Protein AF-A0A7Z0PEG8-F1 (afdb_monomer_lite)

Sequence (332 aa):
MERKFRKIVLFILLLMSVFVFFELKKEKKVEEISYTKPEKFNINKVDLNMSLKVPENEICEDVEKCALLGDLYLDEYYFDFGEEEFEEFETESDKIGDMDARKVLGLVEVKDDKLDKIDFKMKANQEKNFREIFNIFVKMTPKKWREDITLVEAYSNSFSAAYVSTTEDSLEEQMLGINVDDVNDSKDGIISVLIHELGHVFSLNKSQYKILDCEEVEFGNELECFLDDSYLNKFYKTFYLNVSRDWRENSNKSEIDFQKFYEINKDNFVSSYAVNNIYEDFSDSFMFFVLNQFPEEGKAYEEKIKFFYNYPELVLLRAQLLKNIVDNDLHK

pLDDT: mean 82.84, std 18.01, range [34.28, 98.81]

Secondary structure (DSSP, 8-state):
--HHHHHHHHHHHHHHHHHHHHHTT---------PPPP----PPPPPP-TTPBPPS-SS-SBHHHHHHHHHHHHHHHHHTT----------S----TTGGG-EEEEEEEEETTEE----S---HHHHHHHHHHHHHHHHHS-GGGSTTEEEEEEEE-SS-SEEEEE-TTTSS-EEEEEE-S--SSSHHHHHHHHHHHHHHHHHSSGGGB-SS--TT--TTSGGGTB-TTSHHHHHHHHHTTTS-GGGSB-TTS-HHHHHHHHHHHGGGSSSSGGGSBHHHHHHHHHHHHHHSPPP-S--STHHHHHHGGG-HHHHHHHHHHHHHHHHTTTT-

Foldseek 3Di:
DDPVVVVVVVVVVVVVVVVVVVVVPPPPPPPPPDDDAFDADFFFFDDFDQAAAFPDDDQDGTLVSLQVLLVVLLCLVCVVPDDDQPPFPDDDDLFPPPPVQKAWFDKFFADPLDTDDDPGDDDPQLVVQQRLLSVLLSLLFDCVLCVLAGMEIEIADQRDAWAKDQDPPDLSHIYIYGYSDPNDPFLVSSLLNSQLRSLCSQLSHPVQFDPDPPPDDPAQRCLVGGDCPGPLVVLCVRGPPRPDSSQQACNPPDPVRLVSNCVSYVLQAPYSNLSRHSSSRRSNLSSSLLNDRQDPDDGRNSSSSVSQSNRSHSSNRSSSSSVSCSVVVSRD

Structure (mmCIF, N/CA/C/O backbone):
data_AF-A0A7Z0PEG8-F1
#
_entry.id   AF-A0A7Z0PEG8-F1
#
loop_
_atom_site.group_PDB
_atom_site.id
_atom_site.type_symbol
_atom_site.label_atom_id
_atom_site.label_alt_id
_atom_site.label_comp_id
_atom_site.label_asym_id
_atom_site.label_entity_id
_atom_site.label_seq_id
_atom_site.pdbx_PDB_ins_code
_atom_site.Cartn_x
_atom_site.Cartn_y
_atom_site.Cartn_z
_atom_site.occupancy
_atom_site.B_iso_or_equiv
_atom_site.auth_seq_id
_atom_site.auth_comp_id
_atom_site.auth_asym_id
_atom_site.auth_atom_id
_atom_site.pdbx_PDB_model_num
ATOM 1 N N . MET A 1 1 ? 21.094 59.262 -28.947 1.00 51.16 1 MET A N 1
ATOM 2 C CA . MET A 1 1 ? 19.823 59.333 -28.192 1.00 51.16 1 MET A CA 1
ATOM 3 C C . MET A 1 1 ? 19.811 60.640 -27.404 1.00 51.16 1 MET A C 1
ATOM 5 O O . MET A 1 1 ? 20.708 60.845 -26.591 1.00 51.16 1 MET A O 1
ATOM 9 N N . GLU A 1 2 ? 18.900 61.567 -27.718 1.00 56.47 2 GLU A N 1
ATOM 10 C CA . GLU A 1 2 ? 18.879 62.918 -27.134 1.00 56.47 2 GLU A CA 1
ATOM 11 C C . GLU A 1 2 ? 18.741 62.901 -25.603 1.00 56.47 2 GLU A C 1
ATOM 13 O O . GLU A 1 2 ? 18.068 62.051 -25.018 1.00 56.47 2 GLU A O 1
ATOM 18 N N . ARG A 1 3 ? 19.354 63.885 -24.935 1.00 51.72 3 ARG A N 1
ATOM 19 C CA . ARG A 1 3 ? 19.409 64.007 -23.464 1.00 51.72 3 ARG A CA 1
ATOM 20 C C . ARG A 1 3 ? 18.016 64.054 -22.806 1.00 51.72 3 ARG A C 1
ATOM 22 O O . ARG A 1 3 ? 17.884 63.652 -21.653 1.00 51.72 3 ARG A O 1
ATOM 29 N N . LYS A 1 4 ? 16.985 64.502 -23.539 1.00 54.16 4 LYS A N 1
ATOM 30 C CA . LYS A 1 4 ? 15.566 64.448 -23.130 1.00 54.16 4 LYS A CA 1
ATOM 31 C C . LYS A 1 4 ? 15.009 63.020 -23.139 1.00 54.16 4 LYS A C 1
ATOM 33 O O . LYS A 1 4 ? 14.360 62.626 -22.177 1.00 54.16 4 LYS A O 1
ATOM 38 N N . PHE A 1 5 ? 15.337 62.228 -24.156 1.00 48.41 5 PHE A N 1
ATOM 39 C CA . PHE A 1 5 ? 14.893 60.839 -24.290 1.00 48.41 5 PHE A CA 1
ATOM 40 C C . PHE A 1 5 ? 15.463 59.947 -23.175 1.00 48.41 5 PHE A C 1
ATOM 42 O O . PHE A 1 5 ? 14.745 59.144 -22.590 1.00 48.41 5 PHE A O 1
ATOM 49 N N . ARG A 1 6 ? 16.728 60.167 -22.783 1.00 53.09 6 ARG A N 1
ATOM 50 C CA . ARG A 1 6 ? 17.358 59.455 -21.652 1.00 53.09 6 ARG A CA 1
ATOM 51 C C . ARG A 1 6 ? 16.662 59.709 -20.311 1.00 53.09 6 ARG A C 1
ATOM 53 O O . ARG A 1 6 ? 16.558 58.791 -19.508 1.00 53.09 6 ARG A O 1
ATOM 60 N N . LYS A 1 7 ? 16.178 60.934 -20.068 1.00 54.91 7 LYS A N 1
ATOM 61 C CA . LYS A 1 7 ? 15.456 61.279 -18.830 1.00 54.91 7 LYS A CA 1
ATOM 62 C C . LYS A 1 7 ? 14.064 60.648 -18.777 1.00 54.91 7 LYS A C 1
ATOM 64 O O . LYS A 1 7 ? 13.658 60.211 -17.711 1.00 54.91 7 LYS A O 1
ATOM 69 N N . ILE A 1 8 ? 13.375 60.562 -19.915 1.00 61.28 8 ILE A N 1
ATOM 70 C CA . ILE A 1 8 ? 12.052 59.927 -20.010 1.00 61.28 8 ILE A CA 1
ATOM 71 C C . ILE A 1 8 ? 12.168 58.413 -19.794 1.00 61.28 8 ILE A C 1
ATOM 73 O O . ILE A 1 8 ? 11.426 57.858 -18.993 1.00 61.28 8 ILE A O 1
ATOM 77 N N . VAL A 1 9 ? 13.153 57.760 -20.421 1.00 57.38 9 VAL A N 1
ATOM 78 C CA . VAL A 1 9 ? 13.390 56.316 -20.241 1.00 57.38 9 VAL A CA 1
ATOM 79 C C . VAL A 1 9 ? 13.776 55.985 -18.794 1.00 57.38 9 VAL A C 1
ATOM 81 O O . VAL A 1 9 ? 13.242 55.038 -18.228 1.00 57.38 9 VAL A O 1
ATOM 84 N N . LEU A 1 10 ? 14.634 56.792 -18.157 1.00 57.75 10 LEU A N 1
ATOM 85 C CA . LEU A 1 10 ? 14.978 56.614 -16.740 1.00 57.75 10 LEU A CA 1
ATOM 86 C C . LEU A 1 10 ? 13.775 56.821 -15.809 1.00 57.75 10 LEU A C 1
ATOM 88 O O . LEU A 1 10 ? 13.650 56.102 -14.826 1.00 57.75 10 LEU A O 1
ATOM 92 N N . PHE A 1 11 ? 12.877 57.759 -16.119 1.00 63.16 11 PHE A N 1
ATOM 93 C CA . PHE A 1 11 ? 11.675 58.004 -15.318 1.00 63.16 11 PHE A CA 1
ATOM 94 C C . PHE A 1 11 ? 10.641 56.875 -15.456 1.00 63.16 11 PHE A C 1
ATOM 96 O O . PHE A 1 11 ? 10.041 56.474 -14.464 1.00 63.16 11 PHE A O 1
ATOM 103 N N . ILE A 1 12 ? 10.486 56.306 -16.658 1.00 59.59 12 ILE A N 1
ATOM 104 C CA . ILE A 1 12 ? 9.622 55.139 -16.903 1.00 59.59 12 ILE A CA 1
ATOM 105 C C . ILE A 1 12 ? 10.175 53.893 -16.199 1.00 59.59 12 ILE A C 1
ATOM 107 O O . ILE A 1 12 ? 9.413 53.170 -15.565 1.00 59.59 12 ILE A O 1
ATOM 111 N N . LEU A 1 13 ? 11.493 53.667 -16.242 1.00 50.94 13 LEU A N 1
ATOM 112 C CA . LEU A 1 13 ? 12.129 52.555 -15.526 1.00 50.94 13 LEU A CA 1
ATOM 113 C C . LEU A 1 13 ? 11.999 52.694 -14.003 1.00 50.94 13 LEU A C 1
ATOM 115 O O . LEU A 1 13 ? 11.800 51.692 -13.325 1.00 50.94 13 LEU A O 1
ATOM 119 N N . LEU A 1 14 ? 12.056 53.921 -13.473 1.00 58.91 14 LEU A N 1
ATOM 120 C CA . LEU A 1 14 ? 11.861 54.188 -12.045 1.00 58.91 14 LEU A CA 1
ATOM 121 C C . LEU A 1 14 ? 10.394 54.011 -11.615 1.00 58.91 14 LEU A C 1
ATOM 123 O O . LEU A 1 14 ? 10.122 53.515 -10.530 1.00 58.91 14 LEU A O 1
ATOM 127 N N . LEU A 1 15 ? 9.436 54.390 -12.466 1.00 52.00 15 LEU A N 1
ATOM 128 C CA . LEU A 1 15 ? 8.013 54.143 -12.214 1.00 52.00 15 LEU A CA 1
ATOM 129 C C . LEU A 1 15 ? 7.685 52.650 -12.265 1.00 52.00 15 LEU A C 1
ATOM 131 O O . LEU A 1 15 ? 6.971 52.168 -11.393 1.00 52.00 15 LEU A O 1
ATOM 135 N N . MET A 1 16 ? 8.245 51.913 -13.230 1.00 48.41 16 MET A N 1
ATOM 136 C CA . MET A 1 16 ? 8.100 50.457 -13.322 1.00 48.41 16 MET A CA 1
ATOM 137 C C . MET A 1 16 ? 8.735 49.752 -12.122 1.00 48.41 16 MET A C 1
ATOM 139 O O . MET A 1 16 ? 8.124 48.843 -11.571 1.00 48.41 16 MET A O 1
ATOM 143 N N . SER A 1 17 ? 9.913 50.190 -11.662 1.00 49.94 17 SER A N 1
ATOM 144 C CA . SER A 1 17 ? 10.543 49.594 -10.481 1.00 49.94 17 SER A CA 1
ATOM 145 C C . SER A 1 17 ? 9.755 49.871 -9.203 1.00 49.94 17 SER A C 1
ATOM 147 O O . SER A 1 17 ? 9.634 48.968 -8.386 1.00 49.94 17 SER A O 1
ATOM 149 N N . VAL A 1 18 ? 9.158 51.059 -9.050 1.00 53.62 18 VAL A N 1
ATOM 150 C CA . VAL A 1 18 ? 8.276 51.389 -7.915 1.00 53.62 18 VAL A CA 1
ATOM 151 C C . VAL A 1 18 ? 6.960 50.608 -7.980 1.00 53.62 18 VAL A C 1
ATOM 153 O O . VAL A 1 18 ? 6.495 50.146 -6.943 1.00 53.62 18 VAL A O 1
ATOM 156 N N . PHE A 1 19 ? 6.382 50.402 -9.168 1.00 48.94 19 PHE A N 1
ATOM 157 C CA . PHE A 1 19 ? 5.163 49.600 -9.341 1.00 48.94 19 PHE A CA 1
ATOM 158 C C . PHE A 1 19 ? 5.409 48.115 -9.045 1.00 48.94 19 PHE A C 1
ATOM 160 O O . PHE A 1 19 ? 4.621 47.500 -8.334 1.00 48.94 19 PHE A O 1
ATOM 167 N N . VAL A 1 20 ? 6.540 47.565 -9.504 1.00 50.84 20 VAL A N 1
ATOM 168 C CA . VAL A 1 20 ? 6.993 46.207 -9.158 1.00 50.84 20 VAL A CA 1
ATOM 169 C C . VAL A 1 20 ? 7.275 46.102 -7.659 1.00 50.84 20 VAL A C 1
ATOM 171 O O . VAL A 1 20 ? 6.872 45.127 -7.038 1.00 50.84 20 VAL A O 1
ATOM 174 N N . PHE A 1 21 ? 7.878 47.123 -7.041 1.00 46.28 21 PHE A N 1
ATOM 175 C CA . PHE A 1 21 ? 8.077 47.153 -5.589 1.00 46.28 21 PHE A CA 1
ATOM 176 C C . PHE A 1 21 ? 6.753 47.197 -4.814 1.00 46.28 21 PHE A C 1
ATOM 178 O O . PHE A 1 21 ? 6.680 46.619 -3.739 1.00 46.28 21 PHE A O 1
ATOM 185 N N . PHE A 1 22 ? 5.718 47.868 -5.333 1.00 47.12 22 PHE A N 1
ATOM 186 C CA . PHE A 1 22 ? 4.393 47.941 -4.705 1.00 47.12 22 PHE A CA 1
ATOM 187 C C . PHE A 1 22 ? 3.560 46.665 -4.903 1.00 47.12 22 PHE A C 1
ATOM 189 O O . PHE A 1 22 ? 2.869 46.265 -3.970 1.00 47.12 22 PHE A O 1
ATOM 196 N N . GLU A 1 23 ? 3.652 45.999 -6.058 1.00 49.56 23 GLU A N 1
ATOM 197 C CA . GLU A 1 23 ? 3.053 44.670 -6.278 1.00 49.56 23 GLU A CA 1
ATOM 198 C C . GLU A 1 23 ? 3.752 43.596 -5.428 1.00 49.56 23 GLU A C 1
ATOM 200 O O . GLU A 1 23 ? 3.075 42.818 -4.765 1.00 49.56 23 GLU A O 1
ATOM 205 N N . LEU A 1 24 ? 5.087 43.629 -5.311 1.00 48.09 24 LEU A N 1
ATOM 206 C CA . LEU A 1 24 ? 5.844 42.729 -4.425 1.00 48.09 24 LEU A CA 1
ATOM 207 C C . LEU A 1 24 ? 5.597 42.985 -2.927 1.00 48.09 24 LEU A C 1
ATOM 209 O O . LEU A 1 24 ? 5.890 42.119 -2.108 1.00 48.09 24 LEU A O 1
ATOM 213 N N . LYS A 1 25 ? 5.070 44.163 -2.557 1.00 40.91 25 LYS A N 1
ATOM 214 C CA . LYS A 1 25 ? 4.696 44.510 -1.174 1.00 40.91 25 LYS A CA 1
ATOM 215 C C . LYS A 1 25 ? 3.221 44.308 -0.852 1.00 40.91 25 LYS A C 1
ATOM 217 O O . LYS A 1 25 ? 2.823 44.592 0.280 1.00 40.91 25 LYS A O 1
ATOM 222 N N . LYS A 1 26 ? 2.409 43.795 -1.785 1.00 42.44 26 LYS A N 1
ATOM 223 C CA . LYS A 1 26 ? 1.225 43.040 -1.370 1.00 42.44 26 LYS A CA 1
ATOM 224 C C . LYS A 1 26 ? 1.755 41.771 -0.718 1.00 42.44 26 LYS A C 1
ATOM 226 O O . LYS A 1 26 ? 1.875 40.733 -1.358 1.00 42.44 26 LYS A O 1
ATOM 231 N N . GLU A 1 27 ? 2.096 41.878 0.562 1.00 42.75 27 GLU A N 1
ATOM 232 C CA . GLU A 1 27 ? 2.055 40.735 1.456 1.00 42.75 27 GLU A CA 1
ATOM 233 C C . GLU A 1 27 ? 0.709 40.067 1.175 1.00 42.75 27 GLU A C 1
ATOM 235 O O . GLU A 1 27 ? -0.350 40.633 1.472 1.00 42.75 27 GLU A O 1
ATOM 240 N N . LYS A 1 28 ? 0.730 38.902 0.510 1.00 40.09 28 LYS A N 1
ATOM 241 C CA . LYS A 1 28 ? -0.366 37.951 0.648 1.00 40.09 28 LYS A CA 1
ATOM 242 C C . LYS A 1 28 ? -0.533 37.856 2.156 1.00 40.09 28 LYS A C 1
ATOM 244 O O . LYS A 1 28 ? 0.383 37.388 2.828 1.00 40.09 28 LYS A O 1
ATOM 249 N N . LYS A 1 29 ? -1.631 38.394 2.694 1.00 37.25 29 LYS A N 1
ATOM 250 C CA . LYS A 1 29 ? -2.038 38.063 4.053 1.00 37.25 29 LYS A CA 1
ATOM 251 C C . LYS A 1 29 ? -2.093 36.546 4.053 1.00 37.25 29 LYS A C 1
ATOM 253 O O . LYS A 1 29 ? -2.967 35.979 3.406 1.00 37.25 29 LYS A O 1
ATOM 258 N N . VAL A 1 30 ? -1.096 35.918 4.662 1.00 44.97 30 VAL A N 1
ATOM 259 C CA . VAL A 1 30 ? -1.178 34.517 5.029 1.00 44.97 30 VAL A CA 1
ATOM 260 C C . VAL A 1 30 ? -2.302 34.526 6.048 1.00 44.97 30 VAL A C 1
ATOM 262 O O . VAL A 1 30 ? -2.124 35.028 7.157 1.00 44.97 30 VAL A O 1
ATOM 265 N N . GLU A 1 31 ? -3.510 34.174 5.611 1.00 47.47 31 GLU A N 1
ATOM 266 C CA . GLU A 1 31 ? -4.577 33.882 6.552 1.00 47.47 31 GLU A CA 1
ATOM 267 C C . GLU A 1 31 ? -4.016 32.801 7.464 1.00 47.47 31 GLU A C 1
ATOM 269 O O . GLU A 1 31 ? -3.560 31.757 7.001 1.00 47.47 31 GLU A O 1
ATOM 274 N N . GLU A 1 32 ? -3.916 33.121 8.749 1.00 51.59 32 GLU A N 1
ATOM 275 C CA . GLU A 1 32 ? -3.486 32.175 9.762 1.00 51.59 32 GLU A CA 1
ATOM 276 C C . GLU A 1 32 ? -4.530 31.057 9.741 1.00 51.59 32 GLU A C 1
ATOM 278 O O . GLU A 1 32 ? -5.669 31.261 10.165 1.00 51.59 32 GLU A O 1
ATOM 283 N N . ILE A 1 33 ? -4.189 29.923 9.120 1.00 59.25 33 ILE A N 1
ATOM 284 C CA . ILE A 1 33 ? -5.100 28.788 8.993 1.00 59.25 33 ILE A CA 1
ATOM 285 C C . ILE A 1 33 ? -5.384 28.323 10.419 1.00 59.25 33 ILE A C 1
ATOM 287 O O . ILE A 1 33 ? -4.527 27.745 11.084 1.00 59.25 33 ILE A O 1
ATOM 291 N N . SER A 1 34 ? -6.572 28.652 10.917 1.00 70.50 34 SER A N 1
ATOM 292 C CA . SER A 1 34 ? -6.993 28.311 12.267 1.00 70.50 34 SER A CA 1
ATOM 293 C C . SER A 1 34 ? -7.685 26.956 12.223 1.00 70.50 34 SER A C 1
ATOM 295 O O . SER A 1 34 ? -8.819 26.850 11.767 1.00 70.50 34 SER A O 1
ATOM 297 N N . TYR A 1 35 ? -6.986 25.922 12.683 1.00 80.38 35 TYR A N 1
ATOM 298 C CA . TYR A 1 35 ? -7.554 24.603 12.951 1.00 80.38 35 TYR A CA 1
ATOM 299 C C . TYR A 1 35 ? -7.818 24.422 14.449 1.00 80.38 35 TYR A C 1
ATOM 301 O O . TYR A 1 35 ? -7.215 25.076 15.308 1.00 80.38 35 TYR A O 1
ATOM 309 N N . THR A 1 36 ? -8.741 23.517 14.763 1.00 87.06 36 THR A N 1
ATOM 310 C CA . THR A 1 36 ? -9.021 23.054 16.124 1.00 87.06 36 THR A CA 1
ATOM 311 C C . THR A 1 36 ? -7.758 22.515 16.790 1.00 87.06 36 THR A C 1
ATOM 313 O O . THR A 1 36 ? -6.864 21.992 16.134 1.00 87.06 36 THR A O 1
ATOM 316 N N . LYS A 1 37 ? -7.664 22.632 18.118 1.00 89.94 37 LYS A N 1
ATOM 317 C CA . LYS A 1 37 ? -6.558 22.045 18.890 1.00 89.94 37 LYS A CA 1
ATOM 318 C C . LYS A 1 37 ? -6.557 20.514 18.705 1.00 89.94 37 LYS A C 1
ATOM 320 O O . LYS A 1 37 ? -7.647 19.945 18.688 1.00 89.94 37 LYS A O 1
ATOM 325 N N . PRO A 1 38 ? -5.392 19.841 18.614 1.00 91.19 38 PRO A N 1
ATOM 326 C CA . PRO A 1 38 ? -5.379 18.388 18.516 1.00 91.19 38 PRO A CA 1
ATOM 327 C C . PRO A 1 38 ? -5.904 17.767 19.816 1.00 91.19 38 PRO A C 1
ATOM 329 O O . PRO A 1 38 ? -5.555 18.207 20.918 1.00 91.19 38 PRO A O 1
ATOM 332 N N . GLU A 1 39 ? -6.744 16.746 19.677 1.00 93.69 39 GLU A N 1
ATOM 333 C CA . GLU A 1 39 ? -7.339 15.990 20.780 1.00 93.69 39 GLU A CA 1
ATOM 334 C C . GLU A 1 39 ? -6.993 14.505 20.647 1.00 93.69 39 GLU A C 1
ATOM 336 O O . GLU A 1 39 ? -6.755 14.006 19.543 1.00 93.69 39 GLU A O 1
ATOM 341 N N . LYS A 1 40 ? -6.945 13.802 21.785 1.00 95.06 40 LYS A N 1
ATOM 342 C CA . LYS A 1 40 ? -6.737 12.353 21.795 1.00 95.06 40 LYS A CA 1
ATOM 343 C C . LYS A 1 40 ? -8.002 11.657 21.308 1.00 95.06 40 LYS A C 1
ATOM 345 O O . LYS A 1 40 ? -9.080 11.925 21.840 1.00 95.06 40 LYS A O 1
ATOM 350 N N . PHE A 1 41 ? -7.865 10.730 20.368 1.00 94.12 41 PHE A N 1
ATOM 351 C CA . PHE A 1 41 ? -8.951 9.844 19.952 1.00 94.12 41 PHE A CA 1
ATOM 352 C C . PHE A 1 41 ? -8.629 8.388 20.291 1.00 94.12 41 PHE A C 1
ATOM 354 O O . PHE A 1 41 ? -7.482 8.027 20.547 1.00 94.12 41 PHE A O 1
ATOM 361 N N . ASN A 1 42 ? -9.667 7.556 20.326 1.00 91.88 42 ASN A N 1
ATOM 362 C CA . ASN A 1 42 ? -9.530 6.111 20.455 1.00 91.88 42 ASN A CA 1
ATOM 363 C C . ASN A 1 42 ? -10.012 5.465 19.163 1.00 91.88 42 ASN A C 1
ATOM 365 O O . ASN A 1 42 ? -10.984 5.940 18.561 1.00 91.88 42 ASN A O 1
ATOM 369 N N . ILE A 1 43 ? -9.374 4.364 18.791 1.00 92.44 43 ILE A N 1
ATOM 370 C CA . ILE A 1 43 ? -9.785 3.556 17.650 1.00 92.44 43 ILE A CA 1
ATOM 371 C C . ILE A 1 43 ? -10.629 2.362 18.094 1.00 92.44 43 ILE A C 1
ATOM 373 O O . ILE A 1 43 ? -10.519 1.879 19.223 1.00 92.44 43 ILE A O 1
ATOM 377 N N . ASN A 1 44 ? -11.544 1.945 17.220 1.00 91.88 44 ASN A N 1
ATOM 378 C CA . ASN A 1 44 ? -12.423 0.816 17.493 1.00 91.88 44 ASN A CA 1
ATOM 379 C C . ASN A 1 44 ? -11.650 -0.498 17.373 1.00 91.88 44 ASN A C 1
ATOM 381 O O . ASN A 1 44 ? -10.737 -0.610 16.560 1.00 91.88 44 ASN A O 1
ATOM 385 N N . LYS A 1 45 ? -12.059 -1.498 18.154 1.00 92.81 45 LYS A N 1
ATOM 386 C CA . LYS A 1 45 ? -11.567 -2.864 17.979 1.00 92.81 45 LYS A CA 1
ATOM 387 C C . LYS A 1 45 ? -12.192 -3.508 16.754 1.00 92.81 45 LYS A C 1
ATOM 389 O O . LYS A 1 45 ? -13.345 -3.219 16.421 1.00 92.81 45 LYS A O 1
ATOM 394 N N . VAL A 1 46 ? -11.443 -4.407 16.138 1.00 93.81 46 VAL A N 1
ATOM 395 C CA . VAL A 1 46 ? -11.894 -5.200 15.004 1.00 93.81 46 VAL A CA 1
ATOM 396 C C . VAL A 1 46 ? -12.297 -6.588 15.492 1.00 93.81 46 VAL A C 1
ATOM 398 O O . VAL A 1 46 ? -11.506 -7.313 16.089 1.00 93.81 46 VAL A O 1
ATOM 401 N N . ASP A 1 47 ? -13.537 -6.977 15.204 1.00 92.88 47 ASP A N 1
ATOM 402 C CA . ASP A 1 47 ? -13.979 -8.357 15.388 1.00 92.88 47 ASP A CA 1
ATOM 403 C C . ASP A 1 47 ? -13.507 -9.195 14.195 1.00 92.88 47 ASP A C 1
ATOM 405 O O . ASP A 1 47 ? -13.807 -8.864 13.044 1.00 92.88 47 ASP A O 1
ATOM 409 N N . LEU A 1 48 ? -12.769 -10.271 14.469 1.00 93.56 48 LEU A N 1
ATOM 410 C CA . LEU A 1 48 ? -12.180 -11.133 13.445 1.00 93.56 48 LEU A CA 1
ATOM 411 C C . LEU A 1 48 ? -12.982 -12.413 13.240 1.00 93.56 48 LEU A C 1
ATOM 413 O O . LEU A 1 48 ? -13.427 -13.053 14.195 1.00 93.56 48 LEU A O 1
ATOM 417 N N . ASN A 1 49 ? -13.091 -12.832 11.981 1.00 93.19 49 ASN A N 1
ATOM 418 C CA . ASN A 1 49 ? -13.579 -14.157 11.619 1.00 93.19 49 ASN A CA 1
ATOM 419 C C . ASN A 1 49 ? -12.528 -14.912 10.795 1.00 93.19 49 ASN A C 1
ATOM 421 O O . ASN A 1 49 ? -12.535 -14.882 9.566 1.00 93.19 49 ASN A O 1
ATOM 425 N N . MET A 1 50 ? -11.657 -15.640 11.494 1.00 94.50 50 MET A N 1
ATOM 426 C CA . MET A 1 50 ? -10.550 -16.386 10.882 1.00 94.50 50 MET A CA 1
ATOM 427 C C . MET A 1 50 ? -11.004 -17.617 10.076 1.00 94.50 50 MET A C 1
ATOM 429 O O . MET A 1 50 ? -10.221 -18.194 9.332 1.00 94.50 50 MET A O 1
ATOM 433 N N . SER A 1 51 ? -12.275 -18.020 10.176 1.00 95.94 51 SER A N 1
ATOM 434 C CA . SER A 1 51 ? -12.816 -19.186 9.461 1.00 95.94 51 SER A CA 1
ATOM 435 C C . SER A 1 51 ? -13.415 -18.847 8.089 1.00 95.94 51 SER A C 1
ATOM 437 O O . SER A 1 51 ? -14.042 -19.702 7.456 1.00 95.94 51 SER A O 1
ATOM 439 N N . LEU A 1 52 ? -13.297 -17.597 7.630 1.00 97.50 52 LEU A N 1
ATOM 440 C CA . LEU A 1 52 ? -13.754 -17.205 6.298 1.00 97.50 52 LEU A CA 1
ATOM 441 C C . LEU A 1 52 ? -12.914 -17.893 5.219 1.00 97.50 52 LEU A C 1
ATOM 443 O O . LEU A 1 52 ? -11.690 -17.936 5.300 1.00 97.50 52 LEU A O 1
ATOM 447 N N . LYS A 1 53 ? -13.578 -18.400 4.176 1.00 98.19 53 LYS A N 1
ATOM 448 C CA . LYS A 1 53 ? -12.889 -18.966 3.013 1.00 98.19 53 LYS A CA 1
ATOM 449 C C . LYS A 1 53 ? -12.221 -17.866 2.201 1.00 98.19 53 LYS A C 1
ATOM 451 O O . LYS A 1 53 ? -12.847 -16.837 1.943 1.00 98.19 53 LYS A O 1
ATOM 456 N N . VAL A 1 54 ? -11.004 -18.126 1.740 1.00 98.25 54 VAL A N 1
ATOM 457 C CA . VAL A 1 54 ? -10.322 -17.262 0.769 1.00 98.25 54 VAL A CA 1
ATOM 458 C C . VAL A 1 54 ? -10.770 -17.580 -0.664 1.00 98.25 54 VAL A C 1
ATOM 460 O O . VAL A 1 54 ? -11.365 -18.639 -0.900 1.00 98.25 54 VAL A O 1
ATOM 463 N N . PRO A 1 55 ? -10.518 -16.687 -1.642 1.00 98.12 55 PRO A N 1
ATOM 464 C CA . PRO A 1 55 ? -10.722 -17.001 -3.055 1.00 98.12 55 PRO A CA 1
ATOM 465 C C . PRO A 1 55 ? -9.986 -18.279 -3.476 1.00 98.12 55 PRO A C 1
ATOM 467 O O . PRO A 1 55 ? -8.947 -18.611 -2.914 1.00 98.12 55 PRO A O 1
ATOM 470 N N . GLU A 1 56 ? -10.503 -18.988 -4.481 1.00 97.50 56 GLU A N 1
ATOM 471 C CA . GLU A 1 56 ? -9.894 -20.228 -4.980 1.00 97.50 56 GLU A CA 1
ATOM 472 C C . GLU A 1 56 ? -8.431 -20.010 -5.398 1.00 97.50 56 GLU A C 1
ATOM 474 O O . GLU A 1 56 ? -8.114 -19.094 -6.159 1.00 97.50 56 GLU A O 1
ATOM 479 N N . ASN A 1 57 ? -7.540 -20.841 -4.859 1.00 96.75 57 ASN A N 1
ATOM 480 C CA . ASN A 1 57 ? -6.096 -20.767 -5.050 1.00 96.75 57 ASN A CA 1
ATOM 481 C C . ASN A 1 57 ? -5.444 -22.120 -4.697 1.00 96.75 57 ASN A C 1
ATOM 483 O O . ASN A 1 57 ? -6.123 -23.053 -4.270 1.00 96.75 57 ASN A O 1
ATOM 487 N N . GLU A 1 58 ? -4.126 -22.220 -4.869 1.00 96.62 58 GLU A N 1
ATOM 488 C CA . GLU A 1 58 ? -3.367 -23.463 -4.664 1.00 96.62 58 GLU A CA 1
ATOM 489 C C . GLU A 1 58 ? -2.601 -23.530 -3.329 1.00 96.62 58 GLU A C 1
ATOM 491 O O . GLU A 1 58 ? -1.991 -24.559 -3.042 1.00 96.62 58 GLU A O 1
ATOM 496 N N . ILE A 1 59 ? -2.593 -22.460 -2.524 1.00 96.81 59 ILE A N 1
ATOM 497 C CA . ILE A 1 59 ? -1.690 -22.322 -1.370 1.00 96.81 59 ILE A CA 1
ATOM 498 C C . ILE A 1 59 ? -2.386 -22.419 -0.002 1.00 96.81 59 ILE A C 1
ATOM 500 O O . ILE A 1 59 ? -1.776 -22.914 0.941 1.00 96.81 59 ILE A O 1
ATOM 504 N N . CYS A 1 60 ? -3.651 -22.012 0.137 1.00 97.62 60 CYS A N 1
ATOM 505 C CA . CYS A 1 60 ? -4.389 -22.066 1.408 1.00 97.62 60 CYS A CA 1
ATOM 506 C C . CYS A 1 60 ? -5.917 -21.982 1.197 1.00 97.62 60 CYS A C 1
ATOM 508 O O . CYS A 1 60 ? -6.379 -21.565 0.138 1.00 97.62 60 CYS A O 1
ATOM 510 N N . GLU A 1 61 ? -6.726 -22.403 2.181 1.00 96.88 61 GLU A N 1
ATOM 511 C CA . GLU A 1 61 ? -8.185 -22.587 1.996 1.00 96.88 61 GLU A CA 1
ATOM 512 C C . GLU A 1 61 ? -9.079 -21.577 2.742 1.00 96.88 61 GLU A C 1
ATOM 514 O O . GLU A 1 61 ? -10.214 -21.323 2.327 1.00 96.88 61 GLU A O 1
ATOM 519 N N . ASP A 1 62 ? -8.580 -20.992 3.828 1.00 98.06 62 ASP A N 1
ATOM 520 C CA . ASP A 1 62 ? -9.290 -20.054 4.696 1.00 98.06 62 ASP A CA 1
ATOM 521 C C . ASP A 1 62 ? -8.318 -19.035 5.309 1.00 98.06 62 ASP A C 1
ATOM 523 O O . ASP A 1 62 ? -7.098 -19.152 5.162 1.00 98.06 62 ASP A O 1
ATOM 527 N N . VAL A 1 63 ? -8.874 -18.000 5.942 1.00 98.25 63 VAL A N 1
ATOM 528 C CA . VAL A 1 63 ? -8.109 -16.890 6.524 1.00 98.25 63 VAL A CA 1
ATOM 529 C C . VAL A 1 63 ? -7.075 -17.388 7.535 1.00 98.25 63 VAL A C 1
ATOM 531 O O . VAL A 1 63 ? -5.928 -16.959 7.467 1.00 98.25 63 VAL A O 1
ATOM 534 N N . GLU A 1 64 ? -7.437 -18.310 8.428 1.00 97.75 64 GLU A N 1
ATOM 535 C CA . GLU A 1 64 ? -6.526 -18.880 9.427 1.00 97.75 64 GLU A CA 1
ATOM 536 C C . GLU A 1 64 ? -5.320 -19.566 8.775 1.00 97.75 64 GLU A C 1
ATOM 538 O O . GLU A 1 64 ? -4.173 -19.258 9.102 1.00 97.75 64 GLU A O 1
ATOM 543 N N . LYS A 1 65 ? -5.550 -20.453 7.802 1.00 98.00 65 LYS A N 1
ATOM 544 C CA . LYS A 1 65 ? -4.456 -21.165 7.129 1.00 98.00 65 LYS A CA 1
ATOM 545 C C . LYS A 1 65 ? -3.612 -20.250 6.253 1.00 98.00 65 LYS A C 1
ATOM 547 O O . LYS A 1 65 ? -2.408 -20.472 6.157 1.00 98.00 65 LYS A O 1
ATOM 552 N N . CYS A 1 66 ? -4.208 -19.246 5.612 1.00 98.19 66 CYS A N 1
ATOM 553 C CA . CYS A 1 66 ? -3.451 -18.273 4.827 1.00 98.19 66 CYS A CA 1
ATOM 554 C C . CYS A 1 66 ? -2.606 -17.350 5.714 1.00 98.19 66 CYS A C 1
ATOM 556 O O . CYS A 1 66 ? -1.472 -17.053 5.350 1.00 98.19 66 CYS A O 1
ATOM 558 N N . ALA A 1 67 ? -3.127 -16.938 6.874 1.00 97.56 67 ALA A N 1
ATOM 559 C CA . ALA A 1 67 ? -2.381 -16.165 7.863 1.00 97.56 67 ALA A CA 1
ATOM 560 C C . ALA A 1 67 ? -1.133 -16.932 8.320 1.00 97.56 67 ALA A C 1
ATOM 562 O O . ALA A 1 67 ? -0.023 -16.447 8.122 1.00 97.56 67 ALA A O 1
ATOM 563 N N . LEU A 1 68 ? -1.323 -18.176 8.779 1.00 97.00 68 LEU A N 1
ATOM 564 C CA . LEU A 1 68 ? -0.235 -19.062 9.207 1.00 97.00 68 LEU A CA 1
ATOM 565 C C . LEU A 1 68 ? 0.784 -19.322 8.093 1.00 97.00 68 LEU A C 1
ATOM 567 O O . LEU A 1 68 ? 1.982 -19.364 8.347 1.00 97.00 68 LEU A O 1
ATOM 571 N N . LEU A 1 69 ? 0.330 -19.513 6.851 1.00 97.69 69 LEU A N 1
ATOM 572 C CA . LEU A 1 69 ? 1.242 -19.701 5.726 1.00 97.69 69 LEU A CA 1
ATOM 573 C C . LEU A 1 69 ? 2.065 -18.440 5.441 1.00 97.69 69 LEU A C 1
ATOM 575 O O . LEU A 1 69 ? 3.252 -18.547 5.149 1.00 97.69 69 LEU A O 1
ATOM 579 N N . GLY A 1 70 ? 1.445 -17.261 5.520 1.00 96.81 70 GLY A N 1
ATOM 580 C CA . GLY A 1 70 ? 2.161 -15.994 5.418 1.00 96.81 70 GLY A CA 1
ATOM 581 C C . GLY A 1 70 ? 3.217 -15.861 6.513 1.00 96.81 70 GLY A C 1
ATOM 582 O O . GLY A 1 70 ? 4.361 -15.570 6.195 1.00 96.81 70 GLY A O 1
ATOM 583 N N . ASP A 1 71 ? 2.871 -16.178 7.760 1.00 95.44 71 ASP A N 1
ATOM 584 C CA . ASP A 1 71 ? 3.791 -16.121 8.906 1.00 95.44 71 ASP A CA 1
ATOM 585 C C . ASP A 1 71 ? 4.999 -17.053 8.724 1.00 95.44 71 ASP A C 1
ATOM 587 O O . ASP A 1 71 ? 6.125 -16.662 9.009 1.00 95.44 71 ASP A O 1
ATOM 591 N N . LEU A 1 72 ? 4.797 -18.246 8.151 1.00 95.31 72 LEU A N 1
ATOM 592 C CA . LEU A 1 72 ? 5.891 -19.166 7.816 1.00 95.31 72 LEU A CA 1
ATOM 593 C C . LEU A 1 72 ? 6.838 -18.606 6.743 1.00 95.31 72 LEU A C 1
ATOM 595 O O . LEU A 1 72 ? 8.050 -18.779 6.849 1.00 95.31 72 LEU A O 1
ATOM 599 N N . TYR A 1 73 ? 6.305 -17.953 5.705 1.00 95.69 73 TYR A N 1
ATOM 600 C CA . TYR A 1 73 ? 7.146 -17.296 4.699 1.00 95.69 73 TYR A CA 1
ATOM 601 C C . TYR A 1 73 ? 7.835 -16.048 5.251 1.00 95.69 73 TYR A C 1
ATOM 603 O O . TYR A 1 73 ? 8.952 -15.744 4.843 1.00 95.69 73 TYR A O 1
ATOM 611 N N . LEU A 1 74 ? 7.189 -15.340 6.177 1.00 93.00 74 LEU A N 1
ATOM 612 C CA . LEU A 1 74 ? 7.778 -14.203 6.870 1.00 93.00 74 LEU A CA 1
ATOM 613 C C . LEU A 1 74 ? 8.956 -14.646 7.749 1.00 93.00 74 LEU A C 1
ATOM 615 O O . LEU A 1 74 ? 10.011 -14.021 7.712 1.00 93.00 74 LEU A O 1
ATOM 619 N N . ASP A 1 75 ? 8.814 -15.762 8.466 1.00 91.25 75 ASP A N 1
ATOM 620 C CA . ASP A 1 75 ? 9.911 -16.362 9.228 1.00 91.25 75 ASP A CA 1
ATOM 621 C C . ASP A 1 75 ? 11.077 -16.762 8.315 1.00 91.25 75 ASP A C 1
ATOM 623 O O . ASP A 1 75 ? 12.230 -16.545 8.670 1.00 91.25 75 ASP A O 1
ATOM 627 N N . GLU A 1 76 ? 10.811 -17.314 7.126 1.00 90.94 76 GLU A N 1
ATOM 628 C CA . GLU A 1 76 ? 11.860 -17.631 6.145 1.00 90.94 76 GLU A CA 1
ATOM 629 C C . GLU A 1 76 ? 12.544 -16.366 5.603 1.00 90.94 76 GLU A C 1
ATOM 631 O O . GLU A 1 76 ? 13.771 -16.327 5.493 1.00 90.94 76 GLU A O 1
ATOM 636 N N . TYR A 1 77 ? 11.765 -15.318 5.332 1.00 87.62 77 TYR A N 1
ATOM 637 C CA . TYR A 1 77 ? 12.264 -14.005 4.927 1.00 87.62 77 TYR A CA 1
ATOM 638 C C . TYR A 1 77 ? 13.191 -13.389 5.991 1.00 87.62 77 TYR A C 1
ATOM 640 O O . TYR A 1 77 ? 14.293 -12.953 5.658 1.00 87.62 77 TYR A O 1
ATOM 648 N N . TYR A 1 78 ? 12.810 -13.428 7.273 1.00 80.81 78 TYR A N 1
ATOM 649 C CA . TYR A 1 78 ? 13.615 -12.882 8.374 1.00 80.81 78 TYR A CA 1
ATOM 650 C C . TYR A 1 78 ? 14.756 -13.792 8.844 1.00 80.81 78 TYR A C 1
ATOM 652 O O . TYR A 1 78 ? 15.790 -13.297 9.303 1.00 80.81 78 TYR A O 1
ATOM 660 N N . PHE A 1 79 ? 14.628 -15.117 8.718 1.00 64.62 79 PHE A N 1
ATOM 661 C CA . PHE A 1 79 ? 15.681 -16.068 9.095 1.00 64.62 79 PHE A CA 1
ATOM 662 C C . PHE A 1 79 ? 16.976 -15.840 8.303 1.00 64.62 79 PHE A C 1
ATOM 664 O O . PHE A 1 79 ? 18.070 -16.041 8.836 1.00 64.62 79 PHE A O 1
ATOM 671 N N . ASP A 1 80 ? 16.866 -15.366 7.061 1.00 59.16 80 ASP A N 1
ATOM 672 C CA . ASP A 1 80 ? 18.014 -14.988 6.236 1.00 59.16 80 ASP A CA 1
ATOM 673 C C . ASP A 1 80 ? 18.737 -13.709 6.739 1.00 59.16 80 ASP A C 1
ATOM 675 O O . ASP A 1 80 ? 19.877 -13.472 6.326 1.00 59.16 80 ASP A O 1
ATOM 679 N N . PHE A 1 81 ? 18.143 -12.910 7.645 1.00 55.28 81 PHE A N 1
ATOM 680 C CA . PHE A 1 81 ? 18.614 -11.551 7.977 1.00 55.28 81 PHE A CA 1
ATOM 681 C C . PHE A 1 81 ? 18.759 -11.216 9.479 1.00 55.28 81 PHE A C 1
ATOM 683 O O . PHE A 1 81 ? 19.456 -10.263 9.824 1.00 55.28 81 PHE A O 1
ATOM 690 N N . GLY A 1 82 ? 18.231 -12.041 10.386 1.00 47.94 82 GLY A N 1
ATOM 691 C CA . GLY A 1 82 ? 18.280 -11.778 11.829 1.00 47.94 82 GLY A CA 1
ATOM 692 C C . GLY A 1 82 ? 17.065 -10.976 12.298 1.00 47.94 82 GLY A C 1
ATOM 693 O O . GLY A 1 82 ? 16.563 -10.121 11.583 1.00 47.94 82 GLY A O 1
ATOM 694 N N . GLU A 1 83 ? 16.564 -11.328 13.483 1.00 45.91 83 GLU A N 1
ATOM 695 C CA . GLU A 1 83 ? 15.337 -10.796 14.085 1.00 45.91 83 GLU A CA 1
ATOM 696 C C . GLU A 1 83 ? 15.416 -9.277 14.295 1.00 45.91 83 GLU A C 1
ATOM 698 O O . GLU A 1 83 ? 15.876 -8.808 15.334 1.00 45.91 83 GLU A O 1
ATOM 703 N N . GLU A 1 84 ? 14.930 -8.506 13.333 1.00 50.59 84 GLU A N 1
ATOM 704 C CA . GLU A 1 84 ? 14.383 -7.183 13.599 1.00 50.59 84 GLU A CA 1
ATOM 705 C C . GLU A 1 84 ? 12.922 -7.249 13.148 1.00 50.59 84 GLU A C 1
ATOM 707 O O . GLU A 1 84 ? 12.621 -7.293 11.953 1.00 50.59 84 GLU A O 1
ATOM 712 N N . GLU A 1 85 ? 11.999 -7.312 14.122 1.00 50.88 85 GLU A N 1
ATOM 713 C CA . GLU A 1 85 ? 10.642 -6.805 13.886 1.00 50.88 85 GLU A CA 1
ATOM 714 C C . GLU A 1 85 ? 10.792 -5.438 13.219 1.00 50.88 85 GLU A C 1
ATOM 716 O O . GLU A 1 85 ? 11.756 -4.726 13.509 1.00 50.88 85 GLU A O 1
ATOM 721 N N . PHE A 1 86 ? 9.884 -5.081 12.310 1.00 53.88 86 PHE A N 1
ATOM 722 C CA . PHE A 1 86 ? 9.925 -3.769 11.675 1.00 53.88 86 PHE A CA 1
ATOM 723 C C . PHE A 1 86 ? 9.653 -2.715 12.762 1.00 53.88 86 PHE A C 1
ATOM 725 O O . PHE A 1 86 ? 8.508 -2.338 13.017 1.00 53.88 86 PHE A O 1
ATOM 732 N N . GLU A 1 87 ? 10.706 -2.329 13.487 1.00 46.25 87 GLU A N 1
ATOM 733 C CA . GLU A 1 87 ? 10.660 -1.304 14.510 1.00 46.25 87 GLU A CA 1
ATOM 734 C C . GLU A 1 87 ? 10.294 -0.004 13.804 1.00 46.25 87 GLU A C 1
ATOM 736 O O . GLU A 1 87 ? 10.734 0.275 12.685 1.00 46.25 87 GLU A O 1
ATOM 741 N N . GLU A 1 88 ? 9.413 0.742 14.464 1.00 46.03 88 GLU A N 1
ATOM 742 C CA . GLU A 1 88 ? 9.002 2.097 14.129 1.00 46.03 88 GLU A CA 1
ATOM 743 C C . GLU A 1 88 ? 10.182 2.833 13.474 1.00 46.03 88 GLU A C 1
ATOM 745 O O . GLU A 1 88 ? 11.215 3.037 14.114 1.00 46.03 88 GLU A O 1
ATOM 750 N N . PHE A 1 89 ? 10.070 3.168 12.180 1.00 39.69 89 PHE A N 1
ATOM 751 C CA . PHE A 1 89 ? 11.035 4.035 11.499 1.00 39.69 89 PHE A CA 1
ATOM 752 C C . PHE A 1 89 ? 10.927 5.424 12.158 1.00 39.69 89 PHE A C 1
ATOM 754 O O . PHE A 1 89 ? 10.278 6.332 11.656 1.00 39.69 89 PHE A O 1
ATOM 761 N N . GLU A 1 90 ? 11.488 5.584 13.356 1.00 39.75 90 GLU A N 1
ATOM 762 C CA . GLU A 1 90 ? 11.535 6.851 14.071 1.00 39.75 90 GLU A CA 1
ATOM 763 C C . GLU A 1 90 ? 12.704 7.666 13.510 1.00 39.75 90 GLU A C 1
ATOM 765 O O . GLU A 1 90 ? 13.830 7.471 13.954 1.00 39.75 90 GLU A O 1
ATOM 770 N N . THR A 1 91 ? 12.463 8.625 12.603 1.00 34.28 91 THR A N 1
ATOM 771 C CA . THR A 1 91 ? 13.252 9.879 12.571 1.00 34.28 91 THR A CA 1
ATOM 772 C C . THR A 1 91 ? 12.574 11.036 11.818 1.00 34.28 91 THR A C 1
ATOM 774 O O . THR A 1 91 ? 11.974 10.855 10.774 1.00 34.28 91 THR A O 1
ATOM 777 N N . GLU A 1 92 ? 12.734 12.244 12.382 1.00 37.06 92 GLU A N 1
ATOM 778 C CA . GLU A 1 92 ? 12.598 13.602 11.810 1.00 37.06 92 GLU A CA 1
ATOM 779 C C . GLU A 1 92 ? 11.648 13.825 10.608 1.00 37.06 92 GLU A C 1
ATOM 781 O O . GLU A 1 92 ? 12.049 13.841 9.450 1.00 37.06 92 GLU A O 1
ATOM 786 N N . SER A 1 93 ? 10.401 14.190 10.934 1.00 46.16 93 SER A N 1
ATOM 787 C CA . SER A 1 93 ? 9.412 14.829 10.051 1.00 46.16 93 SER A CA 1
ATOM 788 C C . SER A 1 93 ? 9.181 14.131 8.706 1.00 46.16 93 SER A C 1
ATOM 790 O O . SER A 1 93 ? 9.425 14.703 7.644 1.00 46.16 93 SER A O 1
ATOM 792 N N . ASP A 1 94 ? 8.609 12.932 8.778 1.00 56.88 94 ASP A N 1
ATOM 793 C CA . ASP A 1 94 ? 8.035 12.109 7.700 1.00 56.88 94 ASP A CA 1
ATOM 794 C C . ASP A 1 94 ? 6.852 12.758 6.961 1.00 56.88 94 ASP A C 1
ATOM 796 O O . ASP A 1 94 ? 5.869 12.118 6.594 1.00 56.88 94 ASP A O 1
ATOM 800 N N . LYS A 1 95 ? 6.875 14.070 6.764 1.00 61.66 95 LYS A N 1
ATOM 801 C CA . LYS A 1 95 ? 5.830 14.742 6.006 1.00 61.66 95 LYS A CA 1
ATOM 802 C C . LYS A 1 95 ? 5.989 14.448 4.530 1.00 61.66 95 LYS A C 1
ATOM 804 O O . LYS A 1 95 ? 7.100 14.469 4.009 1.00 61.66 95 LYS A O 1
ATOM 809 N N . ILE A 1 96 ? 4.868 14.404 3.815 1.00 62.81 96 ILE A N 1
ATOM 810 C CA . ILE A 1 96 ? 4.813 14.420 2.335 1.00 62.81 96 ILE A CA 1
ATOM 811 C C . ILE A 1 96 ? 5.316 15.774 1.756 1.00 62.81 96 ILE A C 1
ATOM 813 O O . ILE A 1 96 ? 5.094 16.131 0.599 1.00 62.81 96 ILE A O 1
ATOM 817 N N . GLY A 1 97 ? 6.005 16.586 2.559 1.00 52.75 97 GLY A N 1
ATOM 818 C CA . GLY A 1 97 ? 6.416 17.943 2.251 1.00 52.75 97 GLY A CA 1
ATOM 819 C C . GLY A 1 97 ? 7.627 18.023 1.331 1.00 52.75 97 GLY A C 1
ATOM 820 O O . GLY A 1 97 ? 8.596 18.643 1.740 1.00 52.75 97 GLY A O 1
ATOM 821 N N . ASP A 1 98 ? 7.574 17.434 0.127 1.00 52.09 98 ASP A N 1
ATOM 822 C CA . ASP A 1 98 ? 8.227 18.019 -1.061 1.00 52.09 98 ASP A CA 1
ATOM 823 C C . ASP A 1 98 ? 7.880 17.339 -2.407 1.00 52.09 98 ASP A C 1
ATOM 825 O O . ASP A 1 98 ? 8.742 17.155 -3.268 1.00 52.09 98 ASP A O 1
ATOM 829 N N . MET A 1 99 ? 6.613 16.983 -2.673 1.00 53.06 99 MET A N 1
ATOM 830 C CA . MET A 1 99 ? 6.217 16.455 -4.000 1.00 53.06 99 MET A CA 1
ATOM 831 C C . MET A 1 99 ? 6.677 17.340 -5.187 1.00 53.06 99 MET A C 1
ATOM 833 O O . MET A 1 99 ? 6.900 16.803 -6.279 1.00 53.06 99 MET A O 1
ATOM 837 N N . ASP A 1 100 ? 6.889 18.644 -4.960 1.00 52.34 100 ASP A N 1
ATOM 838 C CA . ASP A 1 100 ? 7.382 19.653 -5.914 1.00 52.34 100 ASP A CA 1
ATOM 839 C C . ASP A 1 100 ? 8.895 19.574 -6.219 1.00 52.34 100 ASP A C 1
ATOM 841 O O . ASP A 1 100 ? 9.361 20.151 -7.206 1.00 52.34 100 ASP A O 1
ATOM 845 N N . ALA A 1 101 ? 9.684 18.837 -5.430 1.00 64.38 101 ALA A N 1
ATOM 846 C CA . ALA A 1 101 ? 11.123 18.660 -5.652 1.00 64.38 101 ALA A CA 1
ATOM 847 C C . ALA A 1 101 ? 11.466 17.479 -6.586 1.00 64.38 101 ALA A C 1
ATOM 849 O O . ALA A 1 101 ? 12.642 17.215 -6.860 1.00 64.38 101 ALA A O 1
ATOM 850 N N . ARG A 1 102 ? 10.459 16.766 -7.113 1.00 79.69 102 ARG A N 1
ATOM 851 C CA . ARG A 1 102 ? 10.653 15.652 -8.054 1.00 79.69 102 ARG A CA 1
ATOM 852 C C . ARG A 1 102 ? 11.037 16.152 -9.440 1.00 79.69 102 ARG A C 1
ATOM 854 O O . ARG A 1 102 ? 10.310 16.898 -10.093 1.00 79.69 102 ARG A O 1
ATOM 861 N N . LYS A 1 103 ? 12.166 15.662 -9.949 1.00 89.31 103 LYS A N 1
ATOM 862 C CA . LYS A 1 103 ? 12.542 15.832 -11.350 1.00 89.31 103 LYS A CA 1
ATOM 863 C C . LYS A 1 103 ? 12.097 14.616 -12.156 1.00 89.31 103 LYS A C 1
ATOM 865 O O . LYS A 1 103 ? 12.810 13.613 -12.202 1.00 89.31 103 LYS A O 1
ATOM 870 N N . VAL A 1 104 ? 10.968 14.739 -12.846 1.00 91.44 104 VAL A N 1
ATOM 871 C CA . VAL A 1 104 ? 10.500 13.727 -13.802 1.00 91.44 104 VAL A CA 1
ATOM 872 C C . VAL A 1 104 ? 11.495 13.604 -14.960 1.00 91.44 104 VAL A C 1
ATOM 874 O O . VAL A 1 104 ? 11.892 14.602 -15.573 1.00 91.44 104 VAL A O 1
ATOM 877 N N . LEU A 1 105 ? 11.941 12.380 -15.238 1.00 94.00 105 LEU A N 1
ATOM 878 C CA . LEU A 1 105 ? 12.838 12.056 -16.350 1.00 94.00 105 LEU A CA 1
ATOM 879 C C . LEU A 1 105 ? 12.064 11.553 -17.569 1.00 94.00 105 LEU A C 1
ATOM 881 O O . LEU A 1 105 ? 12.452 11.878 -18.693 1.00 94.00 105 LEU A O 1
ATOM 885 N N . GLY A 1 106 ? 10.984 10.804 -17.344 1.00 93.56 106 GLY A N 1
ATOM 886 C CA . GLY A 1 106 ? 10.068 10.356 -18.385 1.00 93.56 106 GLY A CA 1
ATOM 887 C C . GLY A 1 106 ? 9.102 9.269 -17.916 1.00 93.56 106 GLY A C 1
ATOM 888 O O . GLY A 1 106 ? 9.187 8.789 -16.787 1.00 93.56 106 GLY A O 1
ATOM 889 N N . LEU A 1 107 ? 8.194 8.894 -18.815 1.00 94.12 107 LEU A N 1
ATOM 890 C CA . LEU A 1 107 ? 7.143 7.901 -18.606 1.00 94.12 107 LEU A CA 1
ATOM 891 C C . LEU A 1 107 ? 7.376 6.700 -19.522 1.00 94.12 107 LEU A C 1
ATOM 893 O O . LEU A 1 107 ? 7.828 6.863 -20.656 1.00 94.12 107 LEU A O 1
ATOM 897 N N . VAL A 1 108 ? 7.065 5.500 -19.037 1.00 95.31 108 VAL A N 1
ATOM 898 C CA . VAL A 1 108 ? 7.205 4.249 -19.789 1.00 95.31 108 VAL A CA 1
ATOM 899 C C . VAL A 1 108 ? 5.914 3.448 -19.692 1.00 95.31 108 VAL A C 1
ATOM 901 O O . VAL A 1 108 ? 5.435 3.177 -18.595 1.00 95.31 108 VAL A O 1
ATOM 904 N N . GLU A 1 109 ? 5.370 3.039 -20.836 1.00 95.06 109 GLU A N 1
ATOM 905 C CA . GLU A 1 109 ? 4.224 2.126 -20.887 1.00 95.06 109 GLU A CA 1
ATOM 906 C C . GLU A 1 109 ? 4.605 0.724 -20.395 1.00 95.06 109 GLU A C 1
ATOM 908 O O . GLU A 1 109 ? 5.702 0.222 -20.670 1.00 95.06 109 GLU A O 1
ATOM 913 N N . VAL A 1 110 ? 3.668 0.061 -19.719 1.00 95.00 110 VAL A N 1
ATOM 914 C CA . VAL A 1 110 ? 3.784 -1.338 -19.303 1.00 95.00 110 VAL A CA 1
ATOM 915 C C . VAL A 1 110 ? 2.987 -2.222 -20.256 1.00 95.00 110 VAL A C 1
ATOM 917 O O . VAL A 1 110 ? 1.781 -2.059 -20.426 1.00 95.00 110 VAL A O 1
ATOM 920 N N . LYS A 1 111 ? 3.656 -3.200 -20.872 1.00 91.56 111 LYS A N 1
ATOM 921 C CA . LYS A 1 111 ? 3.035 -4.209 -21.745 1.00 91.56 111 LYS A CA 1
ATOM 922 C C . LYS A 1 111 ? 3.490 -5.597 -21.333 1.00 91.56 111 LYS A C 1
ATOM 924 O O . LYS A 1 111 ? 4.688 -5.872 -21.315 1.00 91.56 111 LYS A O 1
ATOM 929 N N . ASP A 1 112 ? 2.537 -6.473 -21.016 1.00 89.81 112 ASP A N 1
ATOM 930 C CA . ASP A 1 112 ? 2.801 -7.848 -20.569 1.00 89.81 112 ASP A CA 1
ATOM 931 C C . ASP A 1 112 ? 3.853 -7.920 -19.447 1.00 89.81 112 ASP A C 1
ATOM 933 O O . ASP A 1 112 ? 4.809 -8.697 -19.516 1.00 89.81 112 ASP A O 1
ATOM 937 N N . ASP A 1 113 ? 3.679 -7.078 -18.423 1.00 91.12 113 ASP A N 1
ATOM 938 C CA . ASP A 1 113 ? 4.553 -6.980 -17.247 1.00 91.12 113 ASP A CA 1
ATOM 939 C C . ASP A 1 113 ? 5.996 -6.557 -17.574 1.00 91.12 113 ASP A C 1
ATOM 941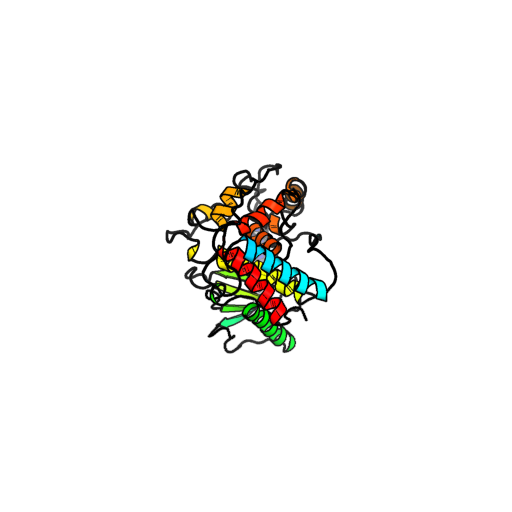 O O . ASP A 1 113 ? 6.943 -6.871 -16.850 1.00 91.12 113 ASP A O 1
ATOM 945 N N . LYS A 1 114 ? 6.183 -5.851 -18.694 1.00 94.44 114 LYS A N 1
ATOM 946 C CA . LYS A 1 114 ? 7.475 -5.326 -19.138 1.00 94.44 114 LYS A CA 1
ATOM 947 C C . LYS A 1 114 ? 7.366 -3.846 -19.452 1.00 94.44 114 LYS A C 1
ATOM 949 O O . LYS A 1 114 ? 6.412 -3.407 -20.086 1.00 94.44 114 LYS A O 1
ATOM 954 N N . LEU A 1 115 ? 8.404 -3.113 -19.068 1.00 95.62 115 LEU A N 1
ATOM 955 C CA . LEU A 1 115 ? 8.631 -1.752 -19.534 1.00 95.62 115 LEU A CA 1
ATOM 956 C C . LEU A 1 115 ? 8.832 -1.764 -21.054 1.00 95.62 115 LEU A C 1
ATOM 958 O O . LEU A 1 115 ? 9.689 -2.504 -21.557 1.00 95.62 115 LEU A O 1
ATOM 962 N N . ASP A 1 116 ? 8.074 -0.937 -21.771 1.00 95.56 116 ASP A N 1
ATOM 963 C CA . ASP A 1 116 ? 8.316 -0.642 -23.182 1.00 95.56 116 ASP A CA 1
ATOM 964 C C . ASP A 1 116 ? 9.638 0.146 -23.348 1.00 95.56 116 ASP A C 1
ATOM 966 O O . ASP A 1 116 ? 10.491 0.248 -22.453 1.00 95.56 116 ASP A O 1
ATOM 970 N N . LYS A 1 117 ? 9.875 0.678 -24.543 1.00 93.19 117 LYS A N 1
ATOM 971 C CA . LYS A 1 117 ? 11.085 1.410 -24.879 1.00 93.19 117 LYS A CA 1
ATOM 972 C C . LYS A 1 117 ? 11.216 2.685 -24.038 1.00 93.19 117 LYS A C 1
ATOM 974 O O . LYS A 1 117 ? 10.476 3.640 -24.226 1.00 93.19 117 LYS A O 1
ATOM 979 N N . ILE A 1 118 ? 12.271 2.733 -23.227 1.00 93.75 118 ILE A N 1
ATOM 980 C CA . ILE A 1 118 ? 12.749 3.958 -22.577 1.00 93.75 118 ILE A CA 1
ATOM 981 C C . ILE A 1 118 ? 13.366 4.867 -23.650 1.00 93.75 118 ILE A C 1
ATOM 983 O O . ILE A 1 118 ? 14.375 4.511 -24.269 1.00 93.75 118 ILE A O 1
ATOM 987 N N . ASP A 1 119 ? 12.753 6.020 -23.909 1.00 93.25 119 ASP A N 1
ATOM 988 C CA . ASP A 1 119 ? 13.159 6.970 -24.957 1.00 93.25 119 ASP A CA 1
ATOM 989 C C . ASP A 1 119 ? 13.679 8.317 -24.419 1.00 93.25 119 ASP A C 1
ATOM 991 O O . ASP A 1 119 ? 14.034 9.215 -25.189 1.00 93.25 119 ASP A O 1
ATOM 995 N N . PHE A 1 120 ? 13.825 8.423 -23.100 1.00 94.56 120 PHE A N 1
ATOM 996 C CA . PHE A 1 120 ? 14.376 9.574 -22.396 1.00 94.56 120 PHE A CA 1
ATOM 997 C C . PHE A 1 120 ? 15.775 9.300 -21.826 1.00 94.56 120 PHE A C 1
ATOM 999 O O . PHE A 1 120 ? 16.305 8.190 -21.858 1.00 94.56 120 PHE A O 1
ATOM 1006 N N . LYS A 1 121 ? 16.439 10.362 -21.355 1.00 93.38 121 LYS A N 1
ATOM 1007 C CA . LYS A 1 121 ? 17.834 10.295 -20.900 1.00 93.38 121 LYS A CA 1
ATOM 1008 C C . LYS A 1 121 ? 17.920 9.963 -19.414 1.00 93.38 121 LYS A C 1
ATOM 1010 O O . LYS A 1 121 ? 17.483 10.755 -18.586 1.00 93.38 121 LYS A O 1
ATOM 1015 N N . MET A 1 122 ? 18.623 8.880 -19.098 1.00 93.50 122 MET A N 1
ATOM 1016 C CA . MET A 1 122 ? 19.004 8.483 -17.740 1.00 93.50 122 MET A CA 1
ATOM 1017 C C . MET A 1 122 ? 20.487 8.101 -17.699 1.00 93.50 122 MET A C 1
ATOM 1019 O O . MET A 1 122 ? 21.078 7.742 -18.722 1.00 93.50 122 MET A O 1
ATOM 1023 N N . LYS A 1 123 ? 21.121 8.183 -16.525 1.00 93.94 123 LYS A N 1
ATOM 1024 C CA . LYS A 1 123 ? 22.440 7.564 -16.322 1.00 93.94 123 LYS A CA 1
ATOM 1025 C C . LYS A 1 123 ? 22.290 6.036 -16.330 1.00 93.94 123 LYS A C 1
ATOM 1027 O O . LYS A 1 123 ? 21.248 5.512 -15.957 1.00 93.94 123 LYS A O 1
ATOM 1032 N N . ALA A 1 124 ? 23.350 5.309 -16.685 1.00 92.88 124 ALA A N 1
ATOM 1033 C CA . ALA A 1 124 ? 23.299 3.844 -16.760 1.00 92.88 124 ALA A CA 1
ATOM 1034 C C . ALA A 1 124 ? 22.931 3.172 -15.421 1.00 92.88 124 ALA A C 1
ATOM 1036 O O . ALA A 1 124 ? 22.210 2.181 -15.407 1.00 92.88 124 ALA A O 1
ATOM 1037 N N . ASN A 1 125 ? 23.399 3.719 -14.295 1.00 91.56 125 ASN A N 1
ATOM 1038 C CA . ASN A 1 125 ? 23.033 3.231 -12.965 1.00 91.56 125 ASN A CA 1
ATOM 1039 C C . ASN A 1 125 ? 21.565 3.526 -12.621 1.00 91.56 125 ASN A C 1
ATOM 1041 O O . ASN A 1 125 ? 20.906 2.662 -12.062 1.00 91.56 125 ASN A O 1
ATOM 1045 N N . GLN A 1 126 ? 21.050 4.696 -13.012 1.00 93.44 126 GLN A N 1
ATOM 1046 C CA . GLN A 1 126 ? 19.643 5.060 -12.832 1.00 93.44 126 GLN A CA 1
ATOM 1047 C C . GLN A 1 126 ? 18.725 4.125 -13.626 1.00 93.44 126 GLN A C 1
ATOM 1049 O O . GLN A 1 126 ? 17.726 3.653 -13.100 1.00 93.44 126 GLN A O 1
ATOM 1054 N N . GLU A 1 127 ? 19.064 3.823 -14.886 1.00 94.50 127 GLU A N 1
ATOM 1055 C CA . GLU A 1 127 ? 18.261 2.893 -15.694 1.00 94.50 127 GLU A CA 1
ATOM 1056 C C . GLU A 1 127 ? 18.302 1.476 -15.112 1.00 94.50 127 GLU A C 1
ATOM 1058 O O . GLU A 1 127 ? 17.279 0.795 -15.076 1.00 94.50 127 GLU A O 1
ATOM 1063 N N . LYS A 1 128 ? 19.472 1.034 -14.629 1.00 92.94 128 LYS A N 1
ATOM 1064 C CA . LYS A 1 128 ? 19.597 -0.250 -13.935 1.00 92.94 128 LYS A CA 1
ATOM 1065 C C . LYS A 1 128 ? 18.675 -0.298 -12.710 1.00 92.94 128 LYS A C 1
ATOM 1067 O O . LYS A 1 128 ? 17.900 -1.241 -12.613 1.00 92.94 128 LYS A O 1
ATOM 1072 N N . ASN A 1 129 ? 18.741 0.712 -11.840 1.00 92.31 129 ASN A N 1
ATOM 1073 C CA . ASN A 1 129 ? 17.928 0.795 -10.626 1.00 92.31 129 ASN A CA 1
ATOM 1074 C C . ASN A 1 129 ? 16.425 0.798 -10.950 1.00 92.31 129 ASN A C 1
ATOM 1076 O O . ASN A 1 129 ? 15.677 -0.044 -10.469 1.00 92.31 129 ASN A O 1
ATOM 1080 N N . PHE A 1 130 ? 16.005 1.658 -11.879 1.00 94.62 130 PHE A N 1
ATOM 1081 C CA . PHE A 1 130 ? 14.618 1.746 -12.338 1.00 94.62 130 PHE A CA 1
ATOM 1082 C C . PHE A 1 130 ? 14.060 0.396 -12.816 1.00 94.62 130 PHE A C 1
ATOM 1084 O O . PHE A 1 130 ? 12.962 -0.011 -12.437 1.00 94.62 130 PHE A O 1
ATOM 1091 N N . ARG A 1 131 ? 14.839 -0.340 -13.622 1.00 95.12 131 ARG A N 1
ATOM 1092 C CA . ARG A 1 131 ? 14.460 -1.680 -14.099 1.00 95.12 131 ARG A CA 1
ATOM 1093 C C . ARG A 1 131 ? 14.451 -2.723 -12.984 1.00 95.12 131 ARG A C 1
ATOM 1095 O 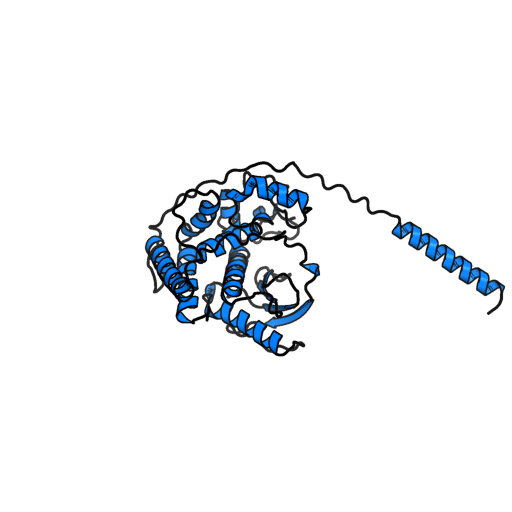O . ARG A 1 131 ? 13.627 -3.631 -13.033 1.00 95.12 131 ARG A O 1
ATOM 1102 N N . GLU A 1 132 ? 15.376 -2.627 -12.035 1.00 93.94 132 GLU A N 1
ATOM 1103 C CA . GLU A 1 132 ? 15.479 -3.540 -10.896 1.00 93.94 132 GLU A CA 1
ATOM 1104 C C . GLU A 1 132 ? 14.267 -3.397 -9.971 1.00 93.94 132 GLU A C 1
ATOM 1106 O O . GLU A 1 132 ? 13.584 -4.394 -9.740 1.00 93.94 132 GLU A O 1
ATOM 1111 N N . ILE A 1 133 ? 13.924 -2.170 -9.569 1.00 95.00 133 ILE A N 1
ATOM 1112 C CA . ILE A 1 133 ? 12.750 -1.872 -8.732 1.00 95.00 133 ILE A CA 1
ATOM 1113 C C . ILE A 1 133 ? 11.460 -2.329 -9.419 1.00 95.00 133 ILE A C 1
ATOM 1115 O O . ILE A 1 133 ? 10.662 -3.053 -8.822 1.00 95.00 133 ILE A O 1
ATOM 1119 N N . PHE A 1 134 ? 11.270 -1.996 -10.701 1.00 96.62 134 PHE A N 1
ATOM 1120 C CA . PHE A 1 134 ? 10.087 -2.452 -11.436 1.00 96.62 134 PHE A CA 1
ATOM 1121 C C . PHE A 1 134 ? 10.010 -3.985 -11.516 1.00 96.62 134 PHE A C 1
ATOM 1123 O O . PHE A 1 134 ? 8.940 -4.574 -11.370 1.00 96.62 134 PHE A O 1
ATOM 1130 N N . ASN A 1 135 ? 11.146 -4.657 -11.717 1.00 96.44 135 ASN A N 1
ATOM 1131 C CA . ASN A 1 135 ? 11.191 -6.114 -11.743 1.00 96.44 135 ASN A CA 1
ATOM 1132 C C . ASN A 1 135 ? 10.903 -6.736 -10.362 1.00 96.44 135 ASN A C 1
ATOM 1134 O O . ASN A 1 135 ? 10.268 -7.789 -10.319 1.00 96.44 135 ASN A O 1
ATOM 1138 N N . ILE A 1 136 ? 11.327 -6.110 -9.258 1.00 96.50 136 ILE A N 1
ATOM 1139 C CA . ILE A 1 136 ? 10.941 -6.524 -7.897 1.00 96.50 136 ILE A CA 1
ATOM 1140 C C . ILE A 1 136 ? 9.419 -6.437 -7.755 1.00 96.50 136 ILE A C 1
ATOM 1142 O O . ILE A 1 136 ? 8.794 -7.447 -7.440 1.00 96.50 136 ILE A O 1
ATOM 1146 N N . PHE A 1 137 ? 8.815 -5.292 -8.094 1.00 97.44 137 PHE A N 1
ATOM 1147 C CA . PHE A 1 137 ? 7.360 -5.106 -8.041 1.00 97.44 137 PHE A CA 1
ATOM 1148 C C . PHE A 1 137 ? 6.607 -6.174 -8.850 1.00 97.44 137 PHE A C 1
ATOM 1150 O O . PHE A 1 137 ? 5.676 -6.805 -8.352 1.00 97.44 137 PHE A O 1
ATOM 1157 N N . VAL A 1 138 ? 7.044 -6.441 -10.085 1.00 97.88 138 VAL A N 1
ATOM 1158 C CA . VAL A 1 138 ? 6.417 -7.437 -10.968 1.00 97.88 138 VAL A CA 1
ATOM 1159 C C . VAL A 1 138 ? 6.524 -8.865 -10.429 1.00 97.88 138 VAL A C 1
ATOM 1161 O O . VAL A 1 138 ? 5.568 -9.633 -10.572 1.00 97.88 138 VAL A O 1
ATOM 1164 N N . LYS A 1 139 ? 7.677 -9.238 -9.860 1.00 97.94 139 LYS A N 1
ATOM 1165 C CA . LYS A 1 139 ? 7.923 -10.592 -9.340 1.00 97.94 139 LYS A CA 1
ATOM 1166 C C . LYS A 1 139 ? 7.239 -10.840 -8.002 1.00 97.94 139 LYS A C 1
ATOM 1168 O O . LYS A 1 139 ? 6.742 -11.940 -7.791 1.00 97.94 139 LYS A O 1
ATOM 1173 N N . MET A 1 140 ? 7.220 -9.838 -7.128 1.00 97.62 140 MET A N 1
ATOM 1174 C CA . MET A 1 140 ? 6.580 -9.906 -5.818 1.00 97.62 140 MET A CA 1
ATOM 1175 C C . MET A 1 140 ? 5.054 -9.943 -5.949 1.00 97.62 140 MET A C 1
ATOM 1177 O O . MET A 1 140 ? 4.391 -10.786 -5.345 1.00 97.62 140 MET A O 1
ATOM 1181 N N . THR A 1 141 ? 4.486 -9.058 -6.766 1.00 98.25 141 THR A N 1
ATOM 1182 C CA . THR A 1 141 ? 3.045 -8.803 -6.776 1.00 98.25 141 THR A CA 1
ATOM 1183 C C . THR A 1 141 ? 2.316 -9.691 -7.793 1.00 98.25 141 THR A C 1
ATOM 1185 O O . THR A 1 141 ? 2.620 -9.638 -8.994 1.00 98.25 141 THR A O 1
ATOM 1188 N N . PRO A 1 142 ? 1.308 -10.486 -7.374 1.00 97.62 142 PRO A N 1
ATOM 1189 C CA . PRO A 1 142 ? 0.518 -11.291 -8.301 1.00 97.62 142 PRO A CA 1
ATOM 1190 C C . PRO A 1 142 ? -0.185 -10.419 -9.348 1.00 97.62 142 PRO A C 1
ATOM 1192 O O . PRO A 1 142 ? -0.720 -9.362 -9.025 1.00 97.62 142 PRO A O 1
ATOM 1195 N N . LYS A 1 143 ? -0.241 -10.888 -10.602 1.00 95.62 143 LYS A N 1
ATOM 1196 C CA . LYS A 1 143 ? -0.680 -10.091 -11.765 1.00 95.62 143 LYS A CA 1
ATOM 1197 C C . LYS A 1 143 ? -2.004 -9.341 -11.562 1.00 95.62 143 LYS A C 1
ATOM 1199 O O . LYS A 1 143 ? -2.073 -8.165 -11.892 1.00 95.62 143 LYS A O 1
ATOM 1204 N N . LYS A 1 144 ? -3.011 -9.999 -10.973 1.00 94.31 144 LYS A N 1
ATOM 1205 C CA . LYS A 1 144 ? -4.335 -9.414 -10.686 1.00 94.31 144 LYS A CA 1
ATOM 1206 C C . LYS A 1 144 ? -4.253 -8.114 -9.868 1.00 94.31 144 LYS A C 1
ATOM 1208 O O . LYS A 1 144 ? -5.098 -7.249 -10.021 1.00 94.31 144 LYS A O 1
ATOM 1213 N N . TRP A 1 145 ? -3.259 -7.979 -8.993 1.00 95.69 145 TRP A N 1
ATOM 1214 C CA . TRP A 1 145 ? -3.134 -6.845 -8.071 1.00 95.69 145 TRP A CA 1
ATOM 1215 C C . TRP A 1 145 ? -2.314 -5.680 -8.626 1.00 95.69 145 TRP A C 1
ATOM 1217 O O . TRP A 1 145 ? -2.152 -4.673 -7.951 1.00 95.69 145 TRP A O 1
ATOM 1227 N N . ARG A 1 146 ? -1.790 -5.809 -9.847 1.00 93.25 146 ARG A N 1
ATOM 1228 C CA . ARG A 1 146 ? -0.990 -4.773 -10.514 1.00 93.25 146 ARG A CA 1
ATOM 1229 C C . ARG A 1 146 ? -1.384 -4.566 -11.974 1.00 93.25 146 ARG A C 1
ATOM 1231 O O . ARG A 1 146 ? -0.598 -4.027 -12.744 1.00 93.25 146 ARG A O 1
ATOM 1238 N N . GLU A 1 147 ? -2.563 -5.045 -12.371 1.00 91.81 147 GLU A N 1
ATOM 1239 C CA . GLU A 1 147 ? -3.044 -4.948 -13.755 1.00 91.81 147 GLU A CA 1
ATOM 1240 C C . GLU A 1 147 ? -3.463 -3.528 -14.146 1.00 91.81 147 GLU A C 1
ATOM 1242 O O . GLU A 1 147 ? -3.366 -3.179 -15.319 1.00 91.81 147 GLU A O 1
ATOM 1247 N N . ASP A 1 148 ? -3.836 -2.705 -13.162 1.00 89.56 148 ASP A N 1
ATOM 1248 C CA . ASP A 1 148 ? -4.184 -1.295 -13.359 1.00 89.56 148 ASP A CA 1
ATOM 1249 C C . ASP A 1 148 ? -2.939 -0.391 -13.517 1.00 89.56 148 ASP A C 1
ATOM 1251 O O . ASP A 1 148 ? -3.070 0.773 -13.891 1.00 89.56 148 ASP A O 1
ATOM 1255 N N . ILE A 1 149 ? -1.720 -0.909 -13.285 1.00 93.06 149 ILE A N 1
ATOM 1256 C CA . ILE A 1 149 ? -0.464 -0.169 -13.497 1.00 93.06 149 ILE A CA 1
ATOM 1257 C C . ILE A 1 149 ? -0.060 -0.250 -14.973 1.00 93.06 149 ILE A C 1
ATOM 1259 O O . ILE A 1 149 ? 0.644 -1.171 -15.400 1.00 93.06 149 ILE A O 1
ATOM 1263 N N . THR A 1 150 ? -0.505 0.730 -15.758 1.00 92.50 150 THR A N 1
ATOM 1264 C CA . THR A 1 150 ? -0.249 0.820 -17.208 1.00 92.50 150 THR A CA 1
ATOM 1265 C C . THR A 1 150 ? 0.942 1.714 -17.548 1.00 92.50 150 THR A C 1
ATOM 1267 O O . THR A 1 150 ? 1.519 1.596 -18.6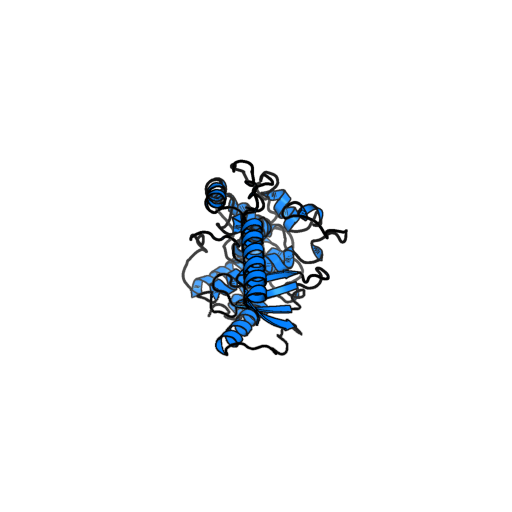34 1.00 92.50 150 THR A O 1
ATOM 1270 N N . LEU A 1 151 ? 1.351 2.575 -16.612 1.00 93.56 151 LEU A N 1
ATOM 1271 C CA . LEU A 1 151 ? 2.446 3.528 -16.764 1.00 93.56 151 LEU A CA 1
ATOM 1272 C C . LEU A 1 151 ? 3.418 3.445 -15.588 1.00 93.56 151 LEU A C 1
ATOM 1274 O O . LEU A 1 151 ? 3.029 3.238 -14.439 1.00 93.56 151 LEU A O 1
ATOM 1278 N N . VAL A 1 152 ? 4.699 3.661 -15.877 1.00 95.56 152 VAL A N 1
ATOM 1279 C CA . VAL A 1 152 ? 5.740 3.818 -14.859 1.00 95.56 152 VAL A CA 1
ATOM 1280 C C . VAL A 1 152 ? 6.498 5.113 -15.106 1.00 95.56 152 VAL A C 1
ATOM 1282 O O . VAL A 1 152 ? 7.060 5.315 -16.187 1.00 95.56 152 VAL A O 1
ATOM 1285 N N . GLU A 1 153 ? 6.533 5.986 -14.104 1.00 94.38 153 GLU A N 1
ATOM 1286 C CA . GLU A 1 153 ? 7.313 7.220 -14.141 1.00 94.38 153 GLU A CA 1
ATOM 1287 C C . GLU A 1 153 ? 8.701 7.001 -13.555 1.00 94.38 153 GLU A C 1
ATOM 1289 O O . GLU A 1 153 ? 8.862 6.524 -12.437 1.00 94.38 153 GLU A O 1
ATOM 1294 N N . ALA A 1 154 ? 9.717 7.410 -14.302 1.00 94.75 154 ALA A N 1
ATOM 1295 C CA . ALA A 1 154 ? 11.071 7.547 -13.803 1.00 94.75 154 ALA A CA 1
ATOM 1296 C C . ALA A 1 154 ? 11.265 8.981 -13.295 1.00 94.75 154 ALA A C 1
ATOM 1298 O O . ALA A 1 154 ? 11.286 9.921 -14.098 1.00 94.75 154 ALA A O 1
ATOM 1299 N N . TYR A 1 155 ? 11.465 9.163 -11.991 1.00 92.56 155 TYR A N 1
ATOM 1300 C CA . TYR A 1 155 ? 11.763 10.473 -11.403 1.00 92.56 155 TYR A CA 1
ATOM 1301 C C . TYR A 1 155 ? 13.039 10.445 -10.560 1.00 92.56 155 TYR A C 1
ATOM 1303 O O . TYR A 1 155 ? 13.548 9.392 -10.205 1.00 92.56 155 TYR A O 1
ATOM 1311 N N . SER A 1 156 ? 13.589 11.620 -10.275 1.00 89.06 156 SER A N 1
ATOM 1312 C CA . SER A 1 156 ? 14.805 11.809 -9.481 1.00 89.06 156 SER A CA 1
ATOM 1313 C C . SER A 1 156 ? 14.521 12.808 -8.363 1.00 89.06 156 SER A C 1
ATOM 1315 O O . SER A 1 156 ? 14.052 13.920 -8.632 1.00 89.06 156 SER A O 1
ATOM 1317 N N . ASN A 1 157 ? 14.767 12.401 -7.119 1.00 81.81 157 ASN A N 1
ATOM 1318 C CA . ASN A 1 157 ? 14.767 13.256 -5.929 1.00 81.81 157 ASN A CA 1
ATOM 1319 C C . ASN A 1 157 ? 15.649 12.633 -4.829 1.00 81.81 157 ASN A C 1
ATOM 1321 O O . ASN A 1 157 ? 16.219 11.562 -5.025 1.00 81.81 157 ASN A O 1
ATOM 1325 N N . SER A 1 158 ? 15.753 13.299 -3.677 1.00 75.69 158 SER A N 1
ATOM 1326 C CA . SER A 1 158 ? 16.538 12.828 -2.529 1.00 75.69 158 SER A CA 1
ATOM 1327 C C . SER A 1 158 ? 15.705 12.335 -1.341 1.00 75.69 158 SER A C 1
ATOM 1329 O O . SER A 1 158 ? 16.266 12.238 -0.256 1.00 75.69 158 SER A O 1
ATOM 1331 N N . PHE A 1 159 ? 14.392 12.129 -1.490 1.00 69.81 159 PHE A N 1
ATOM 1332 C CA . PHE A 1 159 ? 13.504 11.910 -0.338 1.00 69.81 159 PHE A CA 1
ATOM 1333 C C . PHE A 1 159 ? 12.490 10.770 -0.508 1.00 69.81 159 PHE A C 1
ATOM 1335 O O . PHE A 1 159 ? 12.317 10.008 0.430 1.00 69.81 159 PHE A O 1
ATOM 1342 N N . SER A 1 160 ? 11.829 10.609 -1.663 1.00 77.50 160 SER A N 1
ATOM 1343 C CA . SER A 1 160 ? 10.799 9.569 -1.838 1.00 77.50 160 SER A CA 1
ATOM 1344 C C . SER A 1 160 ? 11.281 8.455 -2.753 1.00 77.50 160 SER A C 1
ATOM 1346 O O . SER A 1 160 ? 11.850 8.726 -3.812 1.00 77.50 160 SER A O 1
ATOM 1348 N N . ALA A 1 161 ? 11.015 7.204 -2.385 1.00 79.56 161 ALA A N 1
ATOM 1349 C CA . ALA A 1 161 ? 11.462 6.029 -3.135 1.00 79.56 161 ALA A CA 1
ATOM 1350 C C . ALA A 1 161 ? 10.486 5.601 -4.245 1.00 79.56 161 ALA A C 1
ATOM 1352 O O . ALA A 1 161 ? 10.924 5.243 -5.341 1.00 79.56 161 ALA A O 1
ATOM 1353 N N . ALA A 1 162 ? 9.183 5.694 -3.994 1.00 87.38 162 ALA A N 1
ATOM 1354 C CA . ALA A 1 162 ? 8.142 5.466 -4.986 1.00 87.38 162 ALA A CA 1
ATOM 1355 C C . ALA A 1 162 ? 6.910 6.331 -4.677 1.00 87.38 162 ALA A C 1
ATOM 1357 O O . ALA A 1 162 ? 6.919 7.088 -3.705 1.00 87.38 162 ALA A O 1
ATOM 1358 N N . TYR A 1 163 ? 5.916 6.284 -5.562 1.00 88.19 163 TYR A N 1
ATOM 1359 C CA . TYR A 1 163 ? 4.558 6.767 -5.308 1.00 88.19 163 TYR A CA 1
ATOM 1360 C C . TYR A 1 163 ? 3.578 6.136 -6.307 1.00 88.19 163 TYR A C 1
ATOM 1362 O O . TYR A 1 163 ? 3.982 5.735 -7.404 1.00 88.19 163 TYR A O 1
ATOM 1370 N N . VAL A 1 164 ? 2.287 6.133 -5.991 1.00 88.44 164 VAL A N 1
ATOM 1371 C CA . VAL A 1 164 ? 1.206 5.773 -6.921 1.00 88.44 164 VAL A CA 1
ATOM 1372 C C . VAL A 1 164 ? 0.317 6.978 -7.193 1.00 88.44 164 VAL A C 1
ATOM 1374 O O . VAL A 1 164 ? 0.048 7.802 -6.323 1.00 88.44 164 VAL A O 1
ATOM 1377 N N . SER A 1 165 ? -0.134 7.107 -8.437 1.00 83.31 165 SER A N 1
ATOM 1378 C CA . SER A 1 165 ? -1.090 8.139 -8.832 1.00 83.31 165 SER A CA 1
ATOM 1379 C C . SER A 1 165 ? -2.055 7.600 -9.881 1.00 83.31 165 SER A C 1
ATOM 1381 O O . SER A 1 165 ? -1.692 6.756 -10.699 1.00 83.31 165 SER A O 1
ATOM 1383 N N . THR A 1 166 ? -3.293 8.078 -9.871 1.00 75.44 166 THR A N 1
ATOM 1384 C CA . THR A 1 166 ? -4.256 7.834 -10.948 1.00 75.44 166 THR A CA 1
ATOM 1385 C C . THR A 1 166 ? -3.983 8.791 -12.103 1.00 75.44 166 THR A C 1
ATOM 1387 O O . THR A 1 166 ? -3.728 9.974 -11.878 1.00 75.44 166 THR A O 1
ATOM 1390 N N . THR A 1 167 ? -4.070 8.315 -13.342 1.00 63.69 167 THR A N 1
ATOM 1391 C CA . THR A 1 167 ? -3.978 9.202 -14.511 1.00 63.69 167 T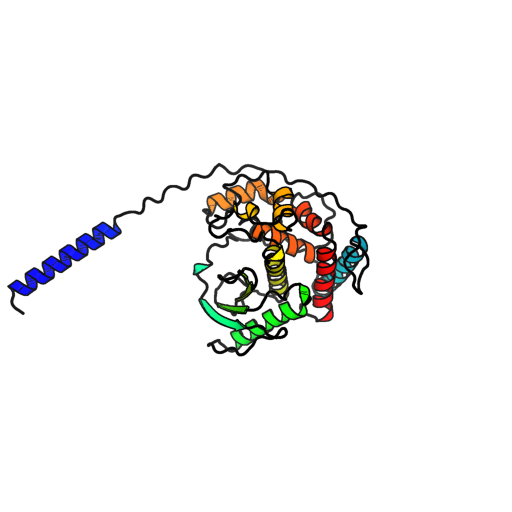HR A CA 1
ATOM 1392 C C . THR A 1 167 ? -5.174 10.162 -14.560 1.00 63.69 167 THR A C 1
ATOM 1394 O O . THR A 1 167 ? -6.286 9.782 -14.186 1.00 63.69 167 THR A O 1
ATOM 1397 N N . GLU A 1 168 ? -4.941 11.405 -15.010 1.00 56.25 168 GLU A N 1
ATOM 1398 C CA . GLU A 1 168 ? -5.914 12.519 -14.969 1.00 56.25 168 GLU A CA 1
ATOM 1399 C C . GLU A 1 168 ? -7.269 12.193 -15.628 1.00 56.25 168 GLU A C 1
ATOM 1401 O O . GLU A 1 168 ? -8.279 12.795 -15.277 1.00 56.25 168 GLU A O 1
ATOM 1406 N N . ASP A 1 169 ? -7.312 11.224 -16.547 1.00 53.88 169 ASP A N 1
ATOM 1407 C CA . ASP A 1 169 ? -8.442 11.053 -17.459 1.00 53.88 169 ASP A CA 1
ATOM 1408 C C . ASP A 1 169 ? -9.444 9.946 -17.084 1.00 53.88 169 ASP A C 1
ATOM 1410 O O . ASP A 1 169 ? -10.507 9.894 -17.708 1.00 53.88 169 ASP A O 1
ATOM 1414 N N . SER A 1 170 ? -9.170 9.025 -16.138 1.00 56.47 170 SER A N 1
ATOM 1415 C CA . SER A 1 170 ? -10.120 7.900 -15.972 1.00 56.47 170 SER A CA 1
ATOM 1416 C C . SER A 1 170 ? -10.213 7.109 -14.662 1.00 56.47 170 SER A C 1
ATOM 1418 O O . SER A 1 170 ? -11.140 6.311 -14.577 1.00 56.47 170 SER A O 1
ATOM 1420 N N . LEU A 1 171 ? -9.341 7.229 -13.652 1.00 64.44 171 LEU A N 1
ATOM 1421 C CA . LEU A 1 171 ? -9.228 6.225 -12.553 1.00 64.44 171 LEU A CA 1
ATOM 1422 C C . LEU A 1 171 ? -8.987 4.764 -13.032 1.00 64.44 171 LEU A C 1
ATOM 1424 O O . LEU A 1 171 ? -8.749 3.882 -12.207 1.00 64.44 171 LEU A O 1
ATOM 1428 N N . GLU A 1 172 ? -9.065 4.490 -14.341 1.00 65.38 172 GLU A N 1
ATOM 1429 C CA . GLU A 1 172 ? -8.914 3.175 -14.971 1.00 65.38 172 GLU A CA 1
ATOM 1430 C C . GLU A 1 172 ? -7.449 2.784 -15.121 1.00 65.38 172 GLU A C 1
ATOM 1432 O O . GLU A 1 172 ? -7.139 1.599 -15.194 1.00 65.38 172 GLU A O 1
ATOM 1437 N N . GLU A 1 173 ? -6.573 3.782 -15.175 1.00 76.81 173 GLU A N 1
ATOM 1438 C CA . GLU A 1 173 ? -5.140 3.617 -15.335 1.00 76.81 173 GLU A CA 1
ATOM 1439 C C . GLU A 1 173 ? -4.419 4.308 -14.182 1.00 76.81 173 GLU A C 1
ATOM 1441 O O . GLU A 1 173 ? -4.633 5.497 -13.906 1.00 76.81 173 GLU A O 1
ATOM 1446 N N . GLN A 1 174 ? -3.553 3.549 -13.522 1.00 88.56 174 GLN A N 1
ATOM 1447 C CA . GLN A 1 174 ? -2.669 4.015 -12.471 1.00 88.56 174 GLN A CA 1
ATOM 1448 C C . GLN A 1 174 ? -1.222 4.007 -12.960 1.00 88.56 174 GLN A C 1
ATOM 1450 O O . GLN A 1 174 ? -0.802 3.231 -13.823 1.00 88.56 174 GLN A O 1
ATOM 1455 N N . MET A 1 175 ? -0.449 4.905 -12.373 1.00 91.38 175 MET A N 1
ATOM 1456 C CA . MET A 1 175 ? 0.959 5.091 -12.638 1.00 91.38 175 MET A CA 1
ATOM 1457 C C . MET A 1 175 ? 1.753 4.788 -11.374 1.00 91.38 175 MET A C 1
ATOM 1459 O O . MET A 1 175 ? 1.457 5.332 -10.311 1.00 91.38 175 MET A O 1
ATOM 1463 N N . LEU A 1 176 ? 2.789 3.962 -11.515 1.00 94.44 176 LEU A N 1
ATOM 1464 C CA . LEU A 1 176 ? 3.798 3.757 -10.480 1.00 94.44 176 LEU A CA 1
ATOM 1465 C C . LEU A 1 176 ? 4.987 4.684 -10.751 1.00 94.44 176 LEU A C 1
ATOM 1467 O O . LEU A 1 176 ? 5.700 4.523 -11.741 1.00 94.44 176 LEU A O 1
ATOM 1471 N N . GLY A 1 177 ? 5.222 5.654 -9.882 1.00 93.69 177 GLY A N 1
ATOM 1472 C CA . GLY A 1 177 ? 6.450 6.432 -9.882 1.00 93.69 177 GLY A CA 1
ATOM 1473 C C . GLY A 1 177 ? 7.561 5.681 -9.163 1.00 93.69 177 GLY A C 1
ATOM 1474 O O . GLY A 1 177 ? 7.382 5.246 -8.032 1.00 93.69 177 GLY A O 1
ATOM 1475 N N . ILE A 1 178 ? 8.728 5.571 -9.791 1.00 94.31 178 ILE A N 1
ATOM 1476 C CA . ILE A 1 178 ? 9.930 4.973 -9.207 1.00 94.31 178 ILE A CA 1
ATOM 1477 C C . ILE A 1 178 ? 11.039 6.020 -9.188 1.00 94.31 178 ILE A C 1
ATOM 1479 O O . ILE A 1 178 ? 11.388 6.598 -10.229 1.00 94.31 178 ILE A O 1
ATOM 1483 N N . ASN A 1 179 ? 11.639 6.216 -8.014 1.00 91.19 179 ASN A N 1
ATOM 1484 C CA . ASN A 1 179 ? 12.851 7.004 -7.919 1.00 91.19 179 ASN A CA 1
ATOM 1485 C C . ASN A 1 179 ? 14.012 6.244 -8.552 1.00 91.19 179 ASN A C 1
ATOM 1487 O O . ASN A 1 179 ? 14.332 5.109 -8.205 1.00 91.19 179 ASN A O 1
ATOM 1491 N N . VAL A 1 180 ? 14.648 6.885 -9.519 1.00 90.19 180 VAL A N 1
ATOM 1492 C CA . VAL A 1 180 ? 15.776 6.309 -10.240 1.00 90.19 180 VAL A CA 1
ATOM 1493 C C . VAL A 1 180 ? 17.080 6.473 -9.474 1.00 90.19 180 VAL A C 1
ATOM 1495 O O . VAL A 1 180 ? 18.058 5.784 -9.776 1.00 90.19 180 VAL A O 1
ATOM 1498 N N . ASP A 1 181 ? 17.111 7.410 -8.531 1.00 85.38 181 ASP A N 1
ATOM 1499 C CA . ASP A 1 181 ? 18.209 7.573 -7.602 1.00 85.38 181 ASP A CA 1
ATOM 1500 C C . ASP A 1 181 ? 18.077 6.518 -6.498 1.00 85.38 181 ASP A C 1
ATOM 1502 O O . ASP A 1 181 ? 16.980 6.157 -6.080 1.00 85.38 181 ASP A O 1
ATOM 1506 N N . ASP A 1 182 ? 19.218 5.973 -6.090 1.00 73.38 182 ASP A N 1
ATOM 1507 C CA . ASP A 1 182 ? 19.329 4.938 -5.064 1.00 73.38 182 ASP A CA 1
ATOM 1508 C C . ASP A 1 182 ? 19.102 5.585 -3.690 1.00 73.38 182 ASP A C 1
ATOM 1510 O O . ASP A 1 182 ? 20.048 5.956 -3.000 1.00 73.38 182 ASP A O 1
ATOM 1514 N N . VAL A 1 183 ? 17.836 5.894 -3.394 1.00 71.44 183 VAL A N 1
ATOM 1515 C CA . VAL A 1 183 ? 17.412 6.595 -2.169 1.00 71.44 183 VAL A CA 1
ATOM 1516 C C . VAL A 1 183 ? 17.066 5.647 -1.030 1.00 71.44 183 VAL A C 1
ATOM 1518 O O . VAL A 1 183 ? 16.769 6.109 0.064 1.00 71.44 183 VAL A O 1
ATOM 1521 N N . ASN A 1 184 ? 17.078 4.342 -1.288 1.00 67.94 184 ASN A N 1
ATOM 1522 C CA . ASN A 1 184 ? 16.816 3.331 -0.284 1.00 67.94 184 ASN A CA 1
ATOM 1523 C C . ASN A 1 184 ? 18.053 2.452 -0.142 1.00 67.94 184 ASN A C 1
ATOM 1525 O O . ASN A 1 184 ? 18.567 1.946 -1.135 1.00 67.94 184 ASN A O 1
ATOM 1529 N N . ASP A 1 185 ? 18.532 2.278 1.084 1.00 70.06 185 ASP A N 1
ATOM 1530 C CA . ASP A 1 185 ? 19.841 1.670 1.329 1.00 70.06 185 ASP A CA 1
ATOM 1531 C C . ASP A 1 185 ? 19.826 0.131 1.199 1.00 70.06 185 ASP A C 1
ATOM 1533 O O . ASP A 1 185 ? 20.885 -0.505 1.242 1.00 70.06 185 ASP A O 1
ATOM 1537 N N . SER A 1 186 ? 18.647 -0.487 1.025 1.00 84.06 186 SER A N 1
ATOM 1538 C CA . SER A 1 186 ? 18.484 -1.940 0.894 1.00 84.06 186 SER A CA 1
ATOM 1539 C C . SER A 1 186 ? 17.318 -2.359 -0.012 1.00 84.06 186 SER A C 1
ATOM 1541 O O . SER A 1 186 ? 16.374 -1.607 -0.271 1.00 84.06 186 SER A O 1
ATOM 1543 N N . LYS A 1 187 ? 17.363 -3.616 -0.476 1.00 85.62 187 LYS A N 1
ATOM 1544 C CA . LYS A 1 187 ? 16.253 -4.243 -1.211 1.00 85.62 187 LYS A CA 1
ATOM 1545 C C . LYS A 1 187 ? 15.009 -4.408 -0.347 1.00 85.62 187 LYS A C 1
ATOM 1547 O O . LYS A 1 187 ? 13.908 -4.258 -0.864 1.00 85.62 187 LYS A O 1
ATOM 1552 N N . ASP A 1 188 ? 15.183 -4.640 0.947 1.00 84.94 188 ASP A N 1
ATOM 1553 C CA . ASP A 1 188 ? 14.080 -4.788 1.898 1.00 84.94 188 ASP A CA 1
ATOM 1554 C C . ASP A 1 188 ? 13.336 -3.470 2.089 1.00 84.94 188 ASP A C 1
ATOM 1556 O O . ASP A 1 188 ? 12.107 -3.441 2.065 1.00 84.94 188 ASP A O 1
ATOM 1560 N N . GLY A 1 189 ? 14.069 -2.354 2.158 1.00 85.94 189 GLY A N 1
ATOM 1561 C CA . GLY A 1 189 ? 13.461 -1.031 2.150 1.00 85.94 189 GLY A CA 1
ATOM 1562 C C . GLY A 1 189 ? 12.645 -0.802 0.875 1.00 85.94 189 GLY A C 1
ATOM 1563 O O . GLY A 1 189 ? 11.529 -0.285 0.939 1.00 85.94 189 GLY A O 1
ATOM 1564 N N . ILE A 1 190 ? 13.167 -1.205 -0.291 1.00 88.62 190 ILE A N 1
ATOM 1565 C CA . ILE A 1 190 ? 12.442 -1.096 -1.569 1.00 88.62 190 ILE A CA 1
ATOM 1566 C C . ILE A 1 190 ? 11.186 -1.972 -1.552 1.00 88.62 190 ILE A C 1
ATOM 1568 O O . ILE A 1 190 ? 10.128 -1.516 -1.976 1.00 88.62 190 ILE A O 1
ATOM 1572 N N . ILE A 1 191 ? 11.281 -3.208 -1.057 1.00 92.62 191 ILE A N 1
ATOM 1573 C CA . ILE A 1 191 ? 10.144 -4.126 -0.908 1.00 92.62 191 ILE A CA 1
ATOM 1574 C C . ILE A 1 191 ? 9.074 -3.501 -0.009 1.00 92.62 191 ILE A C 1
ATOM 1576 O O . ILE A 1 191 ? 7.912 -3.457 -0.407 1.00 92.62 191 ILE A O 1
ATOM 1580 N N . SER A 1 192 ? 9.463 -2.956 1.144 1.00 91.69 192 SER A N 1
ATOM 1581 C CA . SER A 1 192 ? 8.566 -2.286 2.089 1.00 91.69 192 SER A CA 1
ATOM 1582 C C . SER A 1 192 ? 7.807 -1.134 1.434 1.00 91.69 192 SER A C 1
ATOM 1584 O O . SER A 1 192 ? 6.577 -1.098 1.478 1.00 91.69 192 SER A O 1
ATOM 1586 N N . VAL A 1 193 ? 8.523 -0.248 0.736 1.00 91.00 193 VAL A N 1
ATOM 1587 C CA . VAL A 1 193 ? 7.915 0.863 -0.010 1.00 91.00 193 VAL A CA 1
ATOM 1588 C C . VAL A 1 193 ? 6.976 0.344 -1.099 1.00 91.00 193 VAL A C 1
ATOM 1590 O O . VAL A 1 193 ? 5.861 0.828 -1.231 1.00 91.00 193 VAL A O 1
ATOM 1593 N N . LEU A 1 194 ? 7.371 -0.668 -1.871 1.00 95.44 194 LEU A N 1
ATOM 1594 C CA . LEU A 1 194 ? 6.514 -1.218 -2.925 1.00 95.44 194 LEU A CA 1
ATOM 1595 C C . LEU A 1 194 ? 5.254 -1.906 -2.374 1.00 95.44 194 LEU A C 1
ATOM 1597 O O . LEU A 1 194 ? 4.228 -1.914 -3.054 1.00 95.44 194 LEU A O 1
ATOM 1601 N N . ILE A 1 195 ? 5.312 -2.484 -1.171 1.00 97.38 195 ILE A N 1
ATOM 1602 C CA . ILE A 1 195 ? 4.133 -3.021 -0.480 1.00 97.38 195 ILE A CA 1
ATOM 1603 C C . ILE A 1 195 ? 3.229 -1.877 -0.008 1.00 97.38 195 ILE A C 1
ATOM 1605 O O . ILE A 1 195 ? 2.015 -1.971 -0.193 1.00 97.38 195 ILE A O 1
ATOM 1609 N N . HIS A 1 196 ? 3.795 -0.797 0.538 1.00 95.81 196 HIS A N 1
ATOM 1610 C CA . HIS A 1 196 ? 3.044 0.422 0.851 1.00 95.81 196 HIS A CA 1
ATOM 1611 C C . HIS A 1 196 ? 2.323 0.947 -0.402 1.00 95.81 196 HIS A C 1
ATOM 1613 O O . HIS A 1 196 ? 1.102 1.096 -0.402 1.00 95.81 196 HIS A O 1
ATOM 1619 N N . GLU A 1 197 ? 3.044 1.122 -1.514 1.00 95.25 197 GLU A N 1
ATOM 1620 C CA . GLU A 1 197 ? 2.458 1.579 -2.778 1.00 95.25 197 GLU A CA 1
ATOM 1621 C C . GLU A 1 197 ? 1.378 0.630 -3.302 1.00 95.25 197 GLU A C 1
ATOM 1623 O O . GLU A 1 197 ? 0.361 1.071 -3.832 1.00 95.25 197 GLU A O 1
ATOM 1628 N N . LEU A 1 198 ? 1.545 -0.683 -3.125 1.00 97.50 198 LEU A N 1
ATOM 1629 C CA . LEU A 1 198 ? 0.507 -1.651 -3.469 1.00 97.50 198 LEU A CA 1
ATOM 1630 C C . LEU A 1 198 ? -0.786 -1.405 -2.672 1.00 97.50 198 LEU A C 1
ATOM 1632 O O . LEU A 1 198 ? -1.871 -1.556 -3.236 1.00 97.50 198 LEU A O 1
ATOM 1636 N N . GLY A 1 199 ? -0.675 -0.977 -1.410 1.00 96.88 199 GLY A N 1
ATOM 1637 C CA . GLY A 1 199 ? -1.784 -0.478 -0.592 1.00 96.88 199 GLY A CA 1
ATOM 1638 C C . GLY A 1 199 ? -2.585 0.613 -1.302 1.00 96.88 199 GLY A C 1
ATOM 1639 O O . GLY A 1 199 ? -3.811 0.505 -1.420 1.00 96.88 199 GLY A O 1
ATOM 1640 N N . HIS A 1 200 ? -1.896 1.606 -1.868 1.00 94.06 200 HIS A N 1
ATOM 1641 C CA . HIS A 1 200 ? -2.511 2.659 -2.683 1.00 94.06 200 HIS A CA 1
ATOM 1642 C C . HIS A 1 200 ? -3.139 2.098 -3.963 1.00 94.06 200 HIS A C 1
ATOM 1644 O O . HIS A 1 200 ? -4.299 2.397 -4.245 1.00 94.06 200 HIS A O 1
ATOM 1650 N N . VAL A 1 201 ? -2.436 1.229 -4.703 1.00 93.44 201 VAL A N 1
ATOM 1651 C CA . VAL A 1 201 ? -2.924 0.639 -5.971 1.00 93.44 201 VAL A CA 1
ATOM 1652 C C . VAL A 1 201 ? -4.326 0.054 -5.811 1.00 93.44 201 VAL A C 1
ATOM 1654 O O . VAL A 1 201 ? -5.260 0.482 -6.491 1.00 93.44 201 VAL A O 1
ATOM 1657 N N . PHE A 1 202 ? -4.515 -0.903 -4.898 1.00 94.31 202 PHE A N 1
ATOM 1658 C CA . PHE A 1 202 ? -5.797 -1.610 -4.824 1.00 94.31 202 PHE A CA 1
ATOM 1659 C C . PHE A 1 202 ? -6.884 -0.841 -4.068 1.00 94.31 202 PHE A C 1
ATOM 1661 O O . PHE A 1 202 ? -8.071 -1.107 -4.274 1.00 94.31 202 PHE A O 1
ATOM 1668 N N . SER A 1 203 ? -6.507 0.083 -3.181 1.00 92.88 203 SER A N 1
ATOM 1669 C CA . SER A 1 203 ? -7.465 0.868 -2.399 1.00 92.88 203 SER A CA 1
ATOM 1670 C C . SER A 1 203 ? -7.948 2.128 -3.119 1.00 92.88 203 SER A C 1
ATOM 1672 O O . SER A 1 203 ? -9.035 2.619 -2.807 1.00 92.88 203 SER A O 1
ATOM 1674 N N . LEU A 1 204 ? -7.205 2.584 -4.132 1.00 88.94 204 LEU A N 1
ATOM 1675 C CA . LEU A 1 204 ? -7.521 3.742 -4.973 1.00 88.94 204 LEU A CA 1
ATOM 1676 C C . LEU A 1 204 ? -7.802 3.367 -6.436 1.00 88.94 204 LEU A C 1
ATOM 1678 O O . LEU A 1 204 ? -7.808 4.237 -7.307 1.00 88.94 204 LEU A O 1
ATOM 1682 N N . ASN A 1 205 ? -8.032 2.090 -6.754 1.00 86.75 205 ASN A N 1
ATOM 1683 C CA . ASN A 1 205 ? -8.458 1.722 -8.106 1.00 86.75 205 ASN A CA 1
ATOM 1684 C C . ASN A 1 205 ? -9.944 2.040 -8.336 1.00 86.75 205 ASN A C 1
ATOM 1686 O O . ASN A 1 205 ? -10.740 2.154 -7.399 1.00 86.75 205 ASN A O 1
ATOM 1690 N N . LYS A 1 206 ? -10.350 2.106 -9.609 1.00 85.44 206 LYS A N 1
ATOM 1691 C CA . LYS A 1 206 ? -11.735 2.378 -10.038 1.00 85.44 206 LYS A CA 1
ATOM 1692 C C . LYS A 1 206 ? -12.814 1.566 -9.314 1.00 85.44 206 LYS A C 1
ATOM 1694 O O . LYS A 1 206 ? -13.920 2.062 -9.121 1.00 85.44 206 LYS A O 1
ATOM 1699 N N . SER A 1 207 ? -12.518 0.326 -8.905 1.00 88.19 207 SER A N 1
ATOM 1700 C CA . SER A 1 207 ? -13.505 -0.549 -8.259 1.00 88.19 207 SER A CA 1
ATOM 1701 C C . SER A 1 207 ? -13.887 -0.074 -6.859 1.00 88.19 207 SER A C 1
ATOM 1703 O O . SER A 1 207 ? -14.879 -0.545 -6.313 1.00 88.19 207 SER A O 1
ATOM 1705 N N . GLN A 1 208 ? -13.119 0.855 -6.286 1.00 89.88 208 GLN A N 1
ATOM 1706 C CA . GLN A 1 208 ? -13.330 1.412 -4.954 1.00 89.88 208 GLN A CA 1
ATOM 1707 C C . GLN A 1 208 ? -14.241 2.651 -4.966 1.00 89.88 208 GLN A C 1
ATOM 1709 O O . GLN A 1 208 ? -14.735 3.049 -3.905 1.00 89.88 208 GLN A O 1
ATOM 1714 N N . TYR A 1 209 ? -14.515 3.235 -6.139 1.00 85.69 209 TYR A N 1
ATOM 1715 C CA . TYR A 1 209 ? -15.253 4.490 -6.295 1.00 85.69 209 TYR A CA 1
ATOM 1716 C C . TYR A 1 209 ? -16.678 4.302 -6.830 1.00 85.69 209 TYR A C 1
ATOM 1718 O O . TYR A 1 209 ? -17.008 3.371 -7.566 1.00 85.69 209 TYR A O 1
ATOM 1726 N N . LYS A 1 210 ? -17.545 5.252 -6.481 1.00 81.88 210 LYS A N 1
ATOM 1727 C CA . LYS A 1 210 ? -18.831 5.505 -7.132 1.00 81.88 210 LYS A CA 1
ATOM 1728 C C . LYS A 1 210 ? -18.551 6.274 -8.426 1.00 81.88 210 LYS A C 1
ATOM 1730 O O . LYS A 1 210 ? -17.835 7.261 -8.407 1.00 81.88 210 LYS A O 1
ATOM 1735 N N . ILE A 1 211 ? -19.184 5.888 -9.531 1.00 68.94 211 ILE A N 1
ATOM 1736 C CA . ILE A 1 211 ? -18.998 6.489 -10.874 1.00 68.94 211 ILE A CA 1
ATOM 1737 C C . ILE A 1 211 ? -19.546 7.948 -10.982 1.00 68.94 211 ILE A C 1
ATOM 1739 O O . ILE A 1 211 ? -19.608 8.516 -12.065 1.00 68.94 211 ILE A O 1
ATOM 1743 N N . LEU A 1 212 ? -20.000 8.584 -9.895 1.00 56.66 212 LEU A N 1
ATOM 1744 C CA . LEU A 1 212 ? -20.672 9.897 -9.944 1.00 56.66 212 LEU A CA 1
ATOM 1745 C C . LEU A 1 212 ? -19.671 11.055 -9.785 1.00 56.66 212 LEU A C 1
ATOM 1747 O O . LEU A 1 212 ? -18.765 10.905 -8.981 1.00 56.66 212 LEU A O 1
ATOM 1751 N N . ASP A 1 213 ? -19.886 12.177 -10.500 1.00 53.94 213 ASP A N 1
ATOM 1752 C CA . ASP A 1 213 ? -19.143 13.466 -10.478 1.00 53.94 213 ASP A CA 1
ATOM 1753 C C . ASP A 1 213 ? -18.416 13.759 -9.151 1.00 53.94 213 ASP A C 1
ATOM 1755 O O . A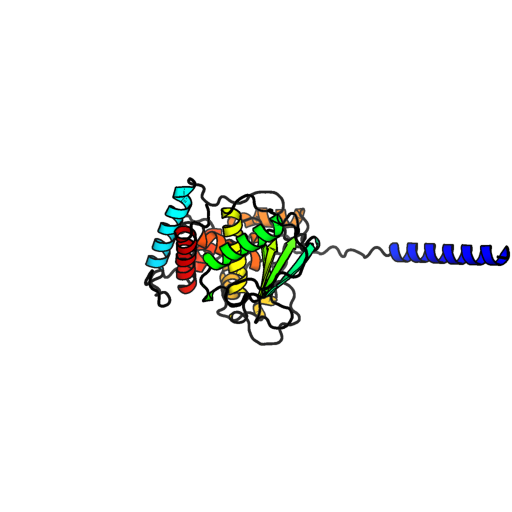SP A 1 213 ? -18.915 14.459 -8.269 1.00 53.94 213 ASP A O 1
ATOM 1759 N N . CYS A 1 214 ? -17.207 13.223 -9.030 1.00 60.12 214 CYS A N 1
ATOM 1760 C CA . CYS A 1 214 ? -16.313 13.403 -7.890 1.00 60.12 214 CYS A CA 1
ATOM 1761 C C . CYS A 1 214 ? -15.187 14.398 -8.202 1.00 60.12 214 CYS A C 1
ATOM 1763 O O . CYS A 1 214 ? -14.188 14.442 -7.494 1.00 60.12 214 CYS A O 1
ATOM 1765 N N . GLU A 1 215 ? -15.358 15.201 -9.258 1.00 47.75 215 GLU A N 1
ATOM 1766 C CA . GLU A 1 215 ? -14.325 16.059 -9.854 1.00 47.75 215 GLU A CA 1
ATOM 1767 C C . GLU A 1 215 ? -13.863 17.236 -8.965 1.00 47.75 215 GLU A C 1
ATOM 1769 O O . GLU A 1 215 ? -12.871 17.878 -9.295 1.00 47.75 215 GLU A O 1
ATOM 1774 N N . GLU A 1 216 ? -14.508 17.532 -7.827 1.00 45.38 216 GLU A N 1
ATOM 1775 C CA . GLU A 1 216 ? -14.159 18.700 -6.993 1.00 45.38 216 GLU A CA 1
ATOM 1776 C C . GLU A 1 216 ? -14.264 18.448 -5.476 1.00 45.38 216 GLU A C 1
ATOM 1778 O O . GLU A 1 216 ? -15.034 19.117 -4.780 1.00 45.38 216 GLU A O 1
ATOM 1783 N N . VAL A 1 217 ? -13.512 17.497 -4.914 1.00 44.41 217 VAL A N 1
ATOM 1784 C CA . VAL A 1 217 ? -13.590 17.236 -3.465 1.00 44.41 217 VAL A CA 1
ATOM 1785 C C . VAL A 1 217 ? -12.223 17.317 -2.784 1.00 44.41 217 VAL A C 1
ATOM 1787 O O . VAL A 1 217 ? -11.347 16.503 -3.026 1.00 44.41 217 VAL A O 1
ATOM 1790 N N . GLU A 1 218 ? -12.069 18.321 -1.911 1.00 43.03 218 GLU A N 1
ATOM 1791 C CA . GLU A 1 218 ? -10.935 18.508 -0.992 1.00 43.03 218 GLU A CA 1
ATOM 1792 C C . GLU A 1 218 ? -10.665 17.264 -0.123 1.00 43.03 218 GLU A C 1
ATOM 1794 O O . GLU A 1 218 ? -11.601 16.649 0.411 1.00 43.03 218 GLU A O 1
ATOM 1799 N N . PHE A 1 219 ? -9.371 16.988 0.094 1.00 41.81 219 PHE A N 1
ATOM 1800 C CA . PHE A 1 219 ? -8.835 15.967 0.997 1.00 41.81 219 PHE A CA 1
ATOM 1801 C C . PHE A 1 219 ? -9.646 15.853 2.299 1.00 41.81 219 PHE A C 1
ATOM 1803 O O . PHE A 1 219 ? -9.792 16.809 3.067 1.00 41.81 219 PHE A O 1
ATOM 1810 N N . GLY A 1 220 ? -10.214 14.668 2.542 1.00 43.53 220 GLY A N 1
ATOM 1811 C CA . GLY A 1 220 ? -11.009 14.360 3.742 1.00 43.53 220 GLY A CA 1
ATOM 1812 C C . GLY A 1 220 ? -12.537 14.457 3.600 1.00 43.53 220 GLY A C 1
ATOM 1813 O O . GLY A 1 220 ? -13.246 13.978 4.494 1.00 43.53 220 GLY A O 1
ATOM 1814 N N . ASN A 1 221 ? -13.056 14.994 2.487 1.00 48.06 221 ASN A N 1
ATOM 1815 C CA . ASN A 1 221 ? -14.462 14.836 2.058 1.00 48.06 221 ASN A CA 1
ATOM 1816 C C . ASN A 1 221 ? -14.644 13.726 1.008 1.00 48.06 221 ASN A C 1
ATOM 1818 O O . ASN A 1 221 ? -15.766 13.314 0.720 1.00 48.06 221 ASN A O 1
ATOM 1822 N N . GLU A 1 222 ? -13.535 13.207 0.485 1.00 55.81 222 GLU A N 1
ATOM 1823 C CA . GLU A 1 222 ? -13.454 12.242 -0.619 1.00 55.81 222 GLU A CA 1
ATOM 1824 C C . GLU A 1 222 ? -14.142 10.903 -0.326 1.00 55.81 222 GLU A C 1
ATOM 1826 O O . GLU A 1 222 ? -14.525 10.189 -1.244 1.00 55.81 222 GLU A O 1
ATOM 1831 N N . LEU A 1 223 ? -14.392 10.561 0.939 1.00 64.06 223 LEU A N 1
ATOM 1832 C CA . LEU A 1 223 ? -15.051 9.305 1.324 1.00 64.06 223 LEU A CA 1
ATOM 1833 C C . LEU A 1 223 ? -16.492 9.187 0.820 1.00 64.06 223 LEU A C 1
ATOM 1835 O O . LEU A 1 223 ? -17.029 8.082 0.727 1.00 64.06 223 LEU A O 1
ATOM 1839 N N . GLU A 1 224 ? -17.119 10.304 0.454 1.00 67.19 224 GLU A N 1
ATOM 1840 C CA . GLU A 1 224 ? -18.426 10.295 -0.204 1.00 67.19 224 GLU A CA 1
ATOM 1841 C C . GLU A 1 224 ? -18.359 9.666 -1.605 1.00 67.19 224 GLU A C 1
ATOM 1843 O O . GLU A 1 224 ? -19.334 9.034 -2.028 1.00 67.19 224 GLU A O 1
ATOM 1848 N N . CYS A 1 225 ? -17.197 9.742 -2.261 1.00 77.56 225 CYS A N 1
ATOM 1849 C CA . CYS A 1 225 ? -16.908 9.164 -3.572 1.00 77.56 225 CYS A CA 1
ATOM 1850 C C . CYS A 1 225 ? -16.579 7.677 -3.527 1.00 77.56 225 CYS A C 1
ATOM 1852 O O . CYS A 1 225 ? -16.725 6.990 -4.531 1.00 77.56 225 CYS A O 1
ATOM 1854 N N . PHE A 1 226 ? -16.197 7.145 -2.371 1.00 85.00 226 PHE A N 1
ATOM 1855 C CA . PHE A 1 226 ? -15.918 5.725 -2.222 1.00 85.00 226 PHE A CA 1
ATOM 1856 C C . PHE A 1 226 ? -17.205 4.907 -2.051 1.00 85.00 226 PHE A C 1
ATOM 1858 O O . PHE A 1 226 ? -18.189 5.363 -1.449 1.00 85.00 226 PHE A O 1
ATOM 1865 N N . LEU A 1 227 ? -17.208 3.673 -2.563 1.00 89.81 227 LEU A N 1
ATOM 1866 C CA . LEU A 1 227 ? -18.283 2.714 -2.304 1.00 89.81 227 LEU A CA 1
ATOM 1867 C C . LEU A 1 227 ? -18.410 2.430 -0.801 1.00 89.81 227 LEU A C 1
ATOM 1869 O O . LEU A 1 227 ? -17.470 2.580 -0.022 1.00 89.81 227 LEU A O 1
ATOM 1873 N N . ASP A 1 228 ? -19.600 2.026 -0.357 1.00 90.00 228 ASP A N 1
ATOM 1874 C CA . ASP A 1 228 ? -19.826 1.723 1.062 1.00 90.00 228 ASP A CA 1
ATOM 1875 C C . ASP A 1 228 ? -19.036 0.510 1.566 1.00 90.00 228 ASP A C 1
ATOM 1877 O O . ASP A 1 228 ? -18.775 0.404 2.771 1.00 90.00 228 ASP A O 1
ATOM 1881 N N . ASP A 1 229 ? -18.686 -0.386 0.650 1.00 92.25 229 ASP A N 1
ATOM 1882 C CA . ASP A 1 229 ? -17.905 -1.604 0.829 1.00 92.25 229 ASP A CA 1
ATOM 1883 C C . ASP A 1 229 ? -16.449 -1.495 0.355 1.00 92.25 229 ASP A C 1
ATOM 1885 O O . ASP A 1 229 ? -15.726 -2.479 0.474 1.00 92.25 229 ASP A O 1
ATOM 1889 N N . SER A 1 230 ? -15.988 -0.317 -0.086 1.00 94.25 230 SER A N 1
ATOM 1890 C CA . SER A 1 230 ? -14.574 -0.112 -0.417 1.00 94.25 230 SER A CA 1
ATOM 1891 C C . SER A 1 230 ? -13.675 -0.198 0.821 1.00 94.25 230 SER A C 1
ATOM 1893 O O . SER A 1 230 ? -14.094 0.129 1.943 1.00 94.25 230 SER A O 1
ATOM 1895 N N . TYR A 1 231 ? -12.413 -0.585 0.623 1.00 96.19 231 TYR A N 1
ATOM 1896 C CA . TYR A 1 231 ? -11.466 -0.779 1.722 1.00 96.19 231 TYR A CA 1
ATOM 1897 C C . TYR A 1 231 ? -11.238 0.510 2.519 1.00 96.19 231 TYR A C 1
ATOM 1899 O O . TYR A 1 231 ? -11.383 0.504 3.743 1.00 96.19 231 TYR A O 1
ATOM 1907 N N . LEU A 1 232 ? -10.975 1.632 1.841 1.00 93.81 232 LEU A N 1
ATOM 1908 C CA . LEU A 1 232 ? -10.729 2.923 2.496 1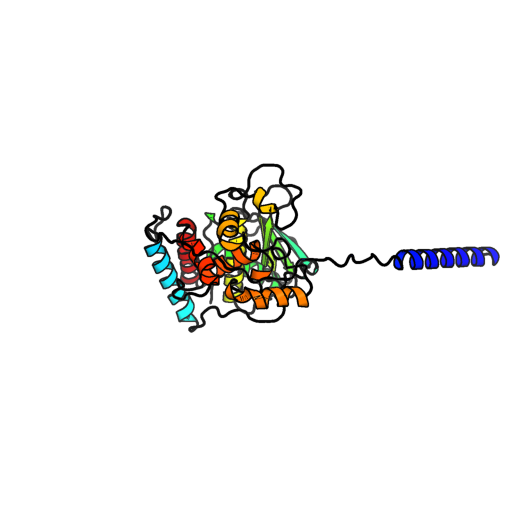.00 93.81 232 LEU A CA 1
ATOM 1909 C C . LEU A 1 232 ? -11.953 3.452 3.242 1.00 93.81 232 LEU A C 1
ATOM 1911 O O . LEU A 1 232 ? -11.820 3.977 4.347 1.00 93.81 232 LEU A O 1
ATOM 1915 N N . ASN A 1 233 ? -13.166 3.268 2.711 1.00 93.12 233 ASN A N 1
ATOM 1916 C CA . ASN A 1 233 ? -14.366 3.705 3.421 1.00 93.12 233 ASN A CA 1
ATOM 1917 C C . ASN A 1 233 ? -14.639 2.838 4.659 1.00 93.12 233 ASN A C 1
ATOM 1919 O O . ASN A 1 233 ? -15.054 3.343 5.706 1.00 93.12 233 ASN A O 1
ATOM 1923 N N . LYS A 1 234 ? -14.374 1.529 4.583 1.00 95.62 234 LYS A N 1
ATOM 1924 C CA . LYS A 1 234 ? -14.429 0.645 5.755 1.00 95.62 234 LYS A CA 1
ATOM 1925 C C . LYS A 1 234 ? -13.367 1.014 6.785 1.00 95.62 234 LYS A C 1
ATOM 1927 O O . LYS A 1 234 ? -13.698 1.086 7.969 1.00 95.62 234 LYS A O 1
ATOM 1932 N N . PHE A 1 235 ? -12.145 1.314 6.355 1.00 96.69 235 PHE A N 1
ATOM 1933 C CA . PHE A 1 235 ? -11.060 1.758 7.230 1.00 96.69 235 PHE A CA 1
ATOM 1934 C C . PHE A 1 235 ? -11.425 3.075 7.928 1.00 96.69 235 PHE A C 1
ATOM 1936 O O . PHE A 1 235 ? -11.385 3.168 9.157 1.00 96.69 235 PHE A O 1
ATOM 1943 N N . TYR A 1 236 ? -11.942 4.048 7.171 1.00 94.19 236 TYR A N 1
ATOM 1944 C CA . TYR A 1 236 ? -12.449 5.312 7.699 1.00 94.19 236 TYR A CA 1
ATOM 1945 C C . TYR A 1 236 ? -13.532 5.117 8.763 1.00 94.19 236 TYR A C 1
ATOM 1947 O O . TYR A 1 236 ? -13.429 5.640 9.876 1.00 94.19 236 TYR A O 1
ATOM 1955 N N . LYS A 1 237 ? -14.582 4.355 8.430 1.00 92.75 237 LYS A N 1
ATOM 1956 C CA . LYS A 1 237 ? -15.709 4.094 9.338 1.00 92.75 237 LYS A CA 1
ATOM 1957 C C . LYS A 1 237 ? -15.244 3.397 10.619 1.00 92.75 237 LYS A C 1
ATOM 1959 O O . LYS A 1 237 ? -15.843 3.606 11.671 1.00 92.75 237 LYS A O 1
ATOM 1964 N N . THR A 1 238 ? -14.181 2.602 10.537 1.00 95.12 238 THR A N 1
ATOM 1965 C CA . THR A 1 238 ? -13.643 1.862 11.680 1.00 95.12 238 THR A CA 1
ATOM 1966 C C . THR A 1 238 ? -12.761 2.744 12.564 1.00 95.12 238 THR A C 1
ATOM 1968 O O . THR A 1 238 ? -12.925 2.715 13.783 1.00 95.12 238 THR A O 1
ATOM 1971 N N . PHE A 1 239 ? -11.885 3.575 11.991 1.00 96.12 239 PHE A N 1
ATOM 1972 C CA . PHE A 1 239 ? -10.807 4.221 12.755 1.00 96.12 239 PHE A CA 1
ATOM 1973 C C . PHE A 1 239 ? -10.845 5.758 12.790 1.00 96.12 239 PHE A C 1
ATOM 1975 O O . PHE A 1 239 ? -10.301 6.352 13.718 1.00 96.12 239 PHE A O 1
ATOM 1982 N N . TYR A 1 240 ? -11.531 6.417 11.850 1.00 93.12 240 TYR A N 1
ATOM 1983 C CA . TYR A 1 240 ? -11.434 7.873 11.647 1.00 93.12 240 TYR A CA 1
ATOM 1984 C C . TYR A 1 240 ? -12.690 8.678 11.998 1.00 93.12 240 TYR A C 1
ATOM 1986 O O . TYR A 1 240 ? -12.641 9.910 12.003 1.00 93.12 240 TYR A O 1
ATOM 1994 N N . LEU A 1 241 ? -13.816 8.037 12.336 1.00 90.06 241 LEU A N 1
ATOM 1995 C CA . LEU A 1 241 ? -15.055 8.761 12.677 1.00 90.06 241 LEU A CA 1
ATOM 1996 C C . LEU A 1 241 ? -14.886 9.737 13.852 1.00 90.06 241 LEU A C 1
ATOM 1998 O O . LEU A 1 241 ? -15.543 10.776 13.877 1.00 90.06 241 LEU A O 1
ATOM 2002 N N . ASN A 1 242 ? -13.987 9.423 14.786 1.00 90.62 242 ASN A N 1
ATOM 2003 C CA . ASN A 1 242 ? -13.689 10.255 15.953 1.00 90.62 242 ASN A CA 1
ATOM 2004 C C . ASN A 1 242 ? -12.493 11.200 15.741 1.00 90.62 242 ASN A C 1
ATOM 2006 O O . ASN A 1 242 ? -12.151 11.957 16.647 1.00 90.62 242 ASN A O 1
ATOM 2010 N N . VAL A 1 243 ? -11.858 11.174 14.567 1.00 91.62 243 VAL A N 1
ATOM 2011 C CA . VAL A 1 243 ? -10.781 12.102 14.214 1.00 91.62 243 VAL A CA 1
ATOM 2012 C C . VAL A 1 243 ? -11.417 13.385 13.683 1.00 91.62 243 VAL A C 1
ATOM 2014 O O . VAL A 1 243 ? -12.186 13.356 12.712 1.00 91.62 243 VAL A O 1
ATOM 2017 N N . SER A 1 244 ? -11.110 14.514 14.328 1.00 89.69 244 SER A N 1
ATOM 2018 C CA . SER A 1 244 ? -11.561 15.842 13.890 1.00 89.69 244 SER A CA 1
ATOM 2019 C C . SER A 1 244 ? -11.140 16.098 12.442 1.00 89.69 244 SER A C 1
ATOM 2021 O O . SER A 1 244 ? -10.023 15.755 12.061 1.00 89.69 244 SER A O 1
ATOM 2023 N N . ARG A 1 245 ? -12.024 16.711 11.639 1.00 87.19 245 ARG A N 1
ATOM 2024 C CA . ARG A 1 245 ? -11.789 16.960 10.203 1.00 87.19 245 ARG A CA 1
ATOM 2025 C C . ARG A 1 245 ? -10.463 17.681 9.960 1.00 87.19 245 ARG A C 1
ATOM 2027 O O . ARG A 1 245 ? -9.737 17.297 9.054 1.00 87.19 245 ARG A O 1
ATOM 2034 N N . ASP A 1 246 ? -10.124 18.647 10.812 1.00 89.56 246 ASP A N 1
ATOM 2035 C CA . ASP A 1 246 ? -8.894 19.433 10.688 1.00 89.56 246 ASP A CA 1
ATOM 2036 C C . ASP A 1 246 ? -7.616 18.596 10.796 1.00 89.56 246 ASP A C 1
ATOM 2038 O O . ASP A 1 246 ? -6.564 19.067 10.382 1.00 89.56 246 ASP A O 1
ATOM 2042 N N . TRP A 1 247 ? -7.687 17.397 11.376 1.00 91.69 247 TRP A N 1
ATOM 2043 C CA . TRP A 1 247 ? -6.543 16.530 11.669 1.00 91.69 247 TRP A CA 1
ATOM 2044 C C . TRP A 1 247 ? -6.535 15.244 10.837 1.00 91.69 247 TRP A C 1
ATOM 2046 O O . TRP A 1 247 ? -5.796 14.316 11.150 1.00 91.69 247 TRP A O 1
ATOM 2056 N N . ARG A 1 248 ? -7.369 15.170 9.792 1.00 90.50 248 ARG A N 1
ATOM 2057 C CA . ARG A 1 248 ? -7.373 14.048 8.835 1.00 90.50 248 ARG A CA 1
ATOM 2058 C C . ARG A 1 248 ? -6.381 14.234 7.690 1.00 90.50 248 ARG A C 1
ATOM 2060 O O . ARG A 1 248 ? -6.059 13.256 7.034 1.00 90.50 248 ARG A O 1
ATOM 2067 N N . GLU A 1 249 ? -5.945 15.471 7.465 1.00 89.00 249 GLU A N 1
ATOM 2068 C CA . GLU A 1 249 ? -4.930 15.857 6.488 1.00 89.00 249 GLU A CA 1
ATOM 2069 C C . GLU A 1 249 ? -3.903 16.749 7.197 1.00 89.00 249 GLU A C 1
ATOM 2071 O O . GLU A 1 249 ? -4.192 17.878 7.618 1.00 89.00 249 GLU A O 1
ATOM 2076 N N . ASN A 1 250 ? -2.713 16.199 7.400 1.00 89.81 250 ASN A N 1
ATOM 2077 C CA . ASN A 1 250 ? -1.629 16.771 8.187 1.00 89.81 250 ASN A CA 1
ATOM 2078 C C . ASN A 1 250 ? -0.381 17.075 7.347 1.00 89.81 250 ASN A C 1
ATOM 2080 O O . ASN A 1 250 ? 0.509 17.769 7.846 1.00 89.81 250 ASN A O 1
ATOM 2084 N N . SER A 1 251 ? -0.334 16.649 6.083 1.00 84.44 251 SER A N 1
ATOM 2085 C CA . SER A 1 251 ? 0.837 16.761 5.200 1.00 84.44 251 SER A CA 1
ATOM 2086 C C . SER A 1 251 ? 1.279 18.210 4.999 1.00 84.44 251 SER A C 1
ATOM 2088 O O . SER A 1 251 ? 2.467 18.518 4.980 1.00 84.44 251 SER A O 1
ATOM 2090 N N . ASN A 1 252 ? 0.312 19.130 4.927 1.00 84.00 252 ASN A N 1
ATOM 2091 C CA . ASN A 1 252 ? 0.553 20.564 4.736 1.00 84.00 252 ASN A CA 1
ATOM 2092 C C . ASN A 1 252 ? 0.630 21.368 6.048 1.00 84.00 252 ASN A C 1
ATOM 2094 O O . ASN A 1 252 ? 0.706 22.600 6.022 1.00 84.00 252 ASN A O 1
ATOM 2098 N N . LYS A 1 253 ? 0.574 20.713 7.216 1.00 86.25 253 LYS A N 1
ATOM 2099 C CA . LYS A 1 253 ? 0.662 21.412 8.507 1.00 86.25 253 LYS A CA 1
ATOM 2100 C C . LYS A 1 253 ? 2.101 21.805 8.829 1.00 86.25 253 LYS A C 1
ATOM 2102 O O . LYS A 1 253 ? 3.063 21.164 8.412 1.00 86.25 253 LYS A O 1
ATOM 2107 N N . SER A 1 254 ? 2.258 22.840 9.651 1.00 86.94 254 SER A N 1
ATOM 2108 C CA . SER A 1 254 ? 3.532 23.208 10.283 1.00 86.94 254 SER A CA 1
ATOM 2109 C C . SER A 1 254 ? 4.119 22.048 11.083 1.00 86.94 254 SER A C 1
ATOM 2111 O O . SER A 1 254 ? 3.393 21.211 11.616 1.00 86.94 254 SER A O 1
ATOM 2113 N N . GLU A 1 255 ? 5.448 21.992 11.198 1.00 84.19 255 GLU A N 1
ATOM 2114 C CA . GLU A 1 255 ? 6.160 20.947 11.964 1.00 84.19 255 GLU A CA 1
ATOM 2115 C C . GLU A 1 255 ? 5.697 20.842 13.400 1.00 84.19 255 GLU A C 1
ATOM 2117 O O . GLU A 1 255 ? 5.344 19.779 13.896 1.00 84.19 255 GLU A O 1
ATOM 2122 N N . ILE A 1 256 ? 5.552 22.003 14.017 1.00 88.06 256 ILE A N 1
ATOM 2123 C CA . ILE A 1 256 ? 5.088 22.124 15.387 1.00 88.06 256 ILE A CA 1
ATOM 2124 C C . ILE A 1 256 ? 3.688 21.520 15.571 1.00 88.06 256 ILE A C 1
ATOM 2126 O O . ILE A 1 256 ? 3.405 20.970 16.630 1.00 88.06 256 ILE A O 1
ATOM 2130 N N . ASP A 1 257 ? 2.797 21.637 14.590 1.00 89.81 257 ASP A N 1
ATOM 2131 C CA . ASP A 1 257 ? 1.407 21.210 14.749 1.00 89.81 257 ASP A CA 1
ATOM 2132 C C . ASP A 1 257 ? 1.198 19.753 14.353 1.00 89.81 257 ASP A C 1
ATOM 2134 O O . ASP A 1 257 ? 0.474 19.048 15.055 1.00 89.81 257 ASP A O 1
ATOM 2138 N N . PHE A 1 258 ? 1.918 19.278 13.334 1.00 90.94 258 PHE A N 1
ATOM 2139 C CA . PHE A 1 258 ? 2.052 17.850 13.049 1.00 90.94 258 PHE A CA 1
ATOM 2140 C C . PHE A 1 258 ? 2.576 17.097 14.279 1.00 90.94 258 PHE A C 1
ATOM 2142 O O . PHE A 1 258 ? 1.888 16.211 14.787 1.00 90.94 258 PHE A O 1
ATOM 2149 N N . GLN A 1 259 ? 3.712 17.532 14.845 1.00 88.94 259 GLN A N 1
ATOM 2150 C CA . GLN A 1 259 ? 4.313 16.864 16.003 1.00 88.94 259 GLN A CA 1
ATOM 2151 C C . GLN A 1 259 ? 3.379 16.866 17.216 1.00 88.94 259 GLN A C 1
ATOM 2153 O O . GLN A 1 259 ? 3.293 15.878 17.937 1.00 88.94 259 GLN A O 1
ATOM 2158 N N . LYS A 1 260 ? 2.631 17.954 17.452 1.00 92.31 260 LYS A N 1
ATOM 2159 C CA . LYS A 1 260 ? 1.641 17.984 18.543 1.00 92.31 260 LYS A CA 1
ATOM 2160 C C . LYS A 1 260 ? 0.562 16.920 18.371 1.00 92.31 260 LYS A C 1
ATOM 2162 O O . LYS A 1 260 ? 0.165 16.322 19.366 1.00 92.31 260 LYS A O 1
ATOM 2167 N N . PHE A 1 261 ? 0.037 16.734 17.162 1.00 94.12 261 PHE A N 1
ATOM 2168 C CA . PHE A 1 261 ? -0.994 15.728 16.923 1.00 94.12 261 PHE A CA 1
ATOM 2169 C C . PHE A 1 261 ? -0.430 14.311 17.001 1.00 94.12 261 PHE A C 1
ATOM 2171 O O . PHE A 1 261 ? -1.053 13.471 17.655 1.00 94.12 261 PHE A O 1
ATOM 2178 N N . TYR A 1 262 ? 0.757 14.091 16.426 1.00 93.06 262 TYR A N 1
ATOM 2179 C CA . TYR A 1 262 ? 1.496 12.834 16.527 1.00 93.06 262 TYR A CA 1
ATOM 2180 C C . TYR A 1 262 ? 1.715 12.437 17.991 1.00 93.06 262 TYR A C 1
ATOM 2182 O O . TYR A 1 262 ? 1.196 11.416 18.423 1.00 93.06 262 TYR A O 1
ATOM 2190 N N . GLU A 1 263 ? 2.344 13.278 18.816 1.00 93.31 263 GLU A N 1
ATOM 2191 C CA . GLU A 1 263 ? 2.639 12.929 20.218 1.00 93.31 263 GLU A CA 1
ATOM 2192 C C . GLU A 1 263 ? 1.390 12.615 21.059 1.00 93.31 263 GLU A C 1
ATOM 2194 O O . GLU A 1 263 ? 1.453 11.843 22.016 1.00 93.31 263 GLU A O 1
ATOM 2199 N N . ILE A 1 264 ? 0.238 13.206 20.727 1.00 95.62 264 ILE A N 1
ATOM 2200 C CA . ILE A 1 264 ? -1.026 12.944 21.431 1.00 95.62 264 ILE A CA 1
ATOM 2201 C C . ILE A 1 264 ? -1.635 11.592 21.023 1.00 95.62 264 ILE A C 1
ATOM 2203 O O . ILE A 1 264 ? -2.320 10.965 21.841 1.00 95.62 264 ILE A O 1
ATOM 2207 N N . ASN A 1 265 ? -1.415 11.160 19.778 1.00 96.00 265 ASN A N 1
ATOM 2208 C CA . ASN A 1 265 ? -2.139 10.057 19.147 1.00 96.00 265 ASN A CA 1
ATOM 2209 C C . ASN A 1 265 ? -1.256 8.925 18.599 1.00 96.00 265 ASN A C 1
ATOM 2211 O O . ASN A 1 265 ? -1.816 8.002 18.018 1.00 96.00 265 ASN A O 1
ATOM 2215 N N . LYS A 1 266 ? 0.069 8.955 18.786 1.00 92.94 266 LYS A N 1
ATOM 2216 C CA . LYS A 1 266 ? 1.017 7.996 18.190 1.00 92.94 266 LYS A CA 1
ATOM 2217 C C . LYS A 1 266 ? 0.673 6.528 18.438 1.00 92.94 266 LYS A C 1
ATOM 2219 O O . LYS A 1 266 ? 0.735 5.743 17.511 1.00 92.94 266 LYS A O 1
ATOM 2224 N N . ASP A 1 267 ? 0.137 6.189 19.615 1.00 93.38 267 ASP A N 1
ATOM 2225 C CA . ASP A 1 267 ? -0.317 4.823 19.933 1.00 93.38 267 ASP A CA 1
ATOM 2226 C C . ASP A 1 267 ? -1.374 4.272 18.945 1.00 93.38 267 ASP A C 1
ATOM 2228 O O . ASP A 1 267 ? -1.586 3.059 18.872 1.00 93.38 267 ASP A O 1
ATOM 2232 N N . ASN A 1 268 ? -2.084 5.152 18.227 1.00 95.81 268 ASN A N 1
ATOM 2233 C CA . ASN A 1 268 ? -3.115 4.796 17.253 1.00 95.81 268 ASN A CA 1
ATOM 2234 C C . ASN A 1 268 ? -2.571 4.602 15.830 1.00 95.81 268 ASN A C 1
ATOM 2236 O O . ASN A 1 268 ? -3.351 4.193 14.973 1.00 95.81 268 ASN A O 1
ATOM 2240 N N . PHE A 1 269 ? -1.312 4.928 15.538 1.00 94.69 269 PHE A N 1
ATOM 2241 C CA . PHE A 1 269 ? -0.718 4.855 14.200 1.00 94.69 269 PHE A CA 1
ATOM 2242 C C . PHE A 1 269 ? 0.438 3.858 14.185 1.00 94.69 269 PHE A C 1
ATOM 2244 O O . PHE A 1 269 ? 1.099 3.667 15.197 1.00 94.69 269 PHE A O 1
ATOM 2251 N N . VAL A 1 270 ? 0.641 3.193 13.048 1.00 92.50 270 VAL A N 1
ATOM 2252 C CA . VAL A 1 270 ? 1.726 2.209 12.883 1.00 92.50 270 VAL A CA 1
ATOM 2253 C C . VAL A 1 270 ? 3.096 2.873 12.680 1.00 92.50 270 VAL A C 1
ATOM 2255 O O . VAL A 1 270 ? 4.120 2.228 12.858 1.00 92.50 270 VAL A O 1
ATOM 2258 N N . SER A 1 271 ? 3.109 4.155 12.306 1.00 91.06 271 SER A N 1
ATOM 2259 C CA . SER A 1 271 ? 4.301 4.966 12.054 1.00 91.06 271 SER A CA 1
ATOM 2260 C C . SER A 1 271 ? 3.973 6.461 12.222 1.00 91.06 271 SER A C 1
ATOM 2262 O O . SER A 1 271 ? 2.800 6.856 12.278 1.00 91.06 271 SER A O 1
ATOM 2264 N N . SER A 1 272 ? 4.996 7.320 12.242 1.00 89.50 272 SER A N 1
ATOM 2265 C CA . SER A 1 272 ? 4.838 8.771 12.064 1.00 89.50 272 SER A CA 1
ATOM 2266 C C . SER A 1 272 ? 4.297 9.138 10.683 1.00 89.50 272 SER A C 1
ATOM 2268 O O . SER A 1 272 ? 3.470 10.046 10.582 1.00 89.50 272 SER A O 1
ATOM 2270 N N . TYR A 1 273 ? 4.715 8.433 9.629 1.00 88.50 273 TYR A N 1
ATOM 2271 C CA . TYR A 1 273 ? 4.286 8.692 8.250 1.00 88.50 273 TYR A CA 1
ATOM 2272 C C . TYR A 1 273 ? 2.771 8.488 8.058 1.00 88.50 273 TYR A C 1
ATOM 2274 O O . TYR A 1 273 ? 2.100 9.325 7.449 1.00 88.50 273 TYR A O 1
ATOM 2282 N N . ALA A 1 274 ? 2.191 7.475 8.705 1.00 93.50 274 ALA A N 1
ATOM 2283 C CA . ALA A 1 274 ? 0.754 7.202 8.735 1.00 93.50 274 ALA A CA 1
ATOM 2284 C C . ALA A 1 274 ? -0.091 8.370 9.286 1.00 93.50 274 ALA A C 1
ATOM 2286 O O . ALA A 1 274 ? -1.300 8.430 9.068 1.00 93.50 274 ALA A O 1
ATOM 2287 N N . VAL A 1 275 ? 0.508 9.329 10.001 1.00 93.31 275 VAL A N 1
ATOM 2288 C CA . VAL A 1 275 ? -0.207 10.511 10.507 1.00 93.31 275 VAL A CA 1
ATOM 2289 C C . VAL A 1 275 ? -0.537 11.521 9.409 1.00 93.31 275 VAL A C 1
ATOM 2291 O O . VAL A 1 275 ? -1.435 12.345 9.608 1.00 93.31 275 VAL A O 1
ATOM 2294 N N . ASN A 1 276 ? 0.138 11.477 8.255 1.00 90.94 276 ASN A N 1
ATOM 2295 C CA . ASN A 1 276 ? -0.083 12.440 7.175 1.00 90.94 276 ASN A CA 1
ATOM 2296 C C . ASN A 1 276 ? -1.554 12.508 6.761 1.00 90.94 276 ASN A C 1
ATOM 2298 O O . ASN A 1 276 ? -2.137 13.590 6.799 1.00 90.94 276 ASN A O 1
ATOM 2302 N N . ASN A 1 277 ? -2.173 11.375 6.440 1.00 91.94 277 ASN A N 1
ATOM 2303 C CA . ASN A 1 277 ? -3.602 11.286 6.158 1.00 91.94 277 ASN A CA 1
ATOM 2304 C C . ASN A 1 277 ? -4.080 9.824 6.165 1.00 91.94 277 ASN A C 1
ATOM 2306 O O . ASN A 1 277 ? -3.305 8.892 6.358 1.00 91.94 277 ASN A O 1
ATOM 2310 N N . ILE A 1 278 ? -5.381 9.625 5.936 1.00 92.81 278 ILE A N 1
ATOM 2311 C CA . ILE A 1 278 ? -5.999 8.293 5.912 1.00 92.81 278 ILE A CA 1
ATOM 2312 C C . ILE A 1 278 ? -5.453 7.367 4.816 1.00 92.81 278 ILE A C 1
ATOM 2314 O O . ILE A 1 278 ? -5.480 6.152 4.999 1.00 92.81 278 ILE A O 1
ATOM 2318 N N . TYR A 1 279 ? -4.990 7.914 3.691 1.00 91.94 279 TYR A N 1
ATOM 2319 C CA . TYR A 1 279 ? -4.449 7.121 2.590 1.00 91.94 279 TYR A CA 1
ATOM 2320 C C . TYR A 1 279 ? -3.100 6.528 2.987 1.00 91.94 279 TYR A C 1
ATOM 2322 O O . TYR A 1 279 ? -2.917 5.318 2.874 1.00 91.94 279 TYR A O 1
ATOM 2330 N N . GLU A 1 280 ? -2.212 7.349 3.553 1.00 93.38 280 GLU A N 1
ATOM 2331 C CA . GLU A 1 280 ? -0.929 6.863 4.070 1.00 93.38 280 GLU A CA 1
ATOM 2332 C C . GLU A 1 280 ? -1.114 5.912 5.248 1.00 93.38 280 GLU A C 1
ATOM 2334 O O . GLU A 1 280 ? -0.474 4.871 5.300 1.00 93.38 280 GLU A O 1
ATOM 2339 N N . ASP A 1 281 ? -2.042 6.204 6.162 1.00 96.69 281 ASP A N 1
ATOM 2340 C CA . ASP A 1 281 ? -2.342 5.311 7.283 1.00 96.69 281 ASP A CA 1
ATOM 2341 C C . ASP A 1 281 ? -2.843 3.939 6.828 1.00 96.69 281 ASP A C 1
ATOM 2343 O O . ASP A 1 281 ? -2.476 2.914 7.402 1.00 96.69 281 ASP A O 1
ATOM 2347 N N . PHE A 1 282 ? -3.681 3.903 5.790 1.00 97.50 282 PHE A N 1
ATOM 2348 C CA . PHE A 1 282 ? -4.147 2.656 5.200 1.00 97.50 282 PHE A CA 1
ATOM 2349 C C . PHE A 1 282 ? -2.990 1.871 4.573 1.00 97.50 282 PHE A C 1
ATOM 2351 O O . PHE A 1 282 ? -2.841 0.680 4.856 1.00 97.50 282 PHE A O 1
ATOM 2358 N N . SER A 1 283 ? -2.174 2.531 3.750 1.00 96.88 283 SER A N 1
ATOM 2359 C CA . SER A 1 283 ? -1.065 1.909 3.019 1.00 96.88 283 SER A CA 1
ATOM 2360 C C . SER A 1 283 ? 0.063 1.447 3.943 1.00 96.88 283 SER A C 1
ATOM 2362 O O . SER A 1 283 ? 0.526 0.312 3.814 1.00 96.88 283 SER A O 1
ATOM 2364 N N . ASP A 1 284 ? 0.414 2.234 4.962 1.00 95.62 284 ASP A N 1
ATOM 2365 C CA . ASP A 1 284 ? 1.343 1.814 6.014 1.00 95.62 284 ASP A CA 1
ATOM 2366 C C . ASP A 1 284 ? 0.765 0.671 6.845 1.00 95.62 284 ASP A C 1
ATOM 2368 O O . ASP A 1 284 ? 1.451 -0.317 7.100 1.00 95.62 284 ASP A O 1
ATOM 2372 N N . SER A 1 285 ? -0.510 0.736 7.238 1.00 97.81 285 SER A N 1
ATOM 2373 C CA . SER A 1 285 ? -1.122 -0.369 7.986 1.00 97.81 285 SER A CA 1
ATOM 2374 C C . SER A 1 285 ? -1.144 -1.665 7.162 1.00 97.81 285 SER A C 1
ATOM 2376 O O . SER A 1 285 ? -0.973 -2.746 7.729 1.00 97.81 285 SER A O 1
ATOM 2378 N N . PHE A 1 286 ? -1.318 -1.578 5.836 1.00 98.62 286 PHE A N 1
ATOM 2379 C CA . PHE A 1 286 ? -1.215 -2.723 4.927 1.00 98.62 286 PHE A CA 1
ATOM 2380 C C . PHE A 1 286 ? 0.221 -3.256 4.846 1.00 98.62 286 PHE A C 1
ATOM 2382 O O . PHE A 1 286 ? 0.431 -4.466 4.933 1.00 98.62 286 PHE A O 1
ATOM 2389 N N . MET A 1 287 ? 1.212 -2.369 4.739 1.00 97.12 287 MET A N 1
ATOM 2390 C CA . MET A 1 287 ? 2.630 -2.730 4.781 1.00 97.12 287 MET A CA 1
ATOM 2391 C C . MET A 1 287 ? 2.983 -3.471 6.074 1.00 97.12 287 MET A C 1
ATOM 2393 O O . MET A 1 287 ? 3.543 -4.567 6.015 1.00 97.12 287 MET A O 1
ATOM 2397 N N . PHE A 1 288 ? 2.565 -2.943 7.227 1.00 95.31 288 PHE A N 1
ATOM 2398 C CA . PHE A 1 288 ? 2.748 -3.602 8.520 1.00 95.31 288 PHE A CA 1
ATOM 2399 C C . PHE A 1 288 ? 2.009 -4.939 8.600 1.00 95.31 288 PHE A C 1
ATOM 2401 O O . PHE A 1 288 ? 2.544 -5.889 9.162 1.00 95.31 288 PHE A O 1
ATOM 2408 N N . PHE A 1 289 ? 0.812 -5.043 8.022 1.00 97.75 289 PHE A N 1
ATOM 2409 C CA . PHE A 1 289 ? 0.086 -6.308 7.927 1.00 97.75 289 PHE A CA 1
ATOM 2410 C C . PHE A 1 289 ? 0.846 -7.367 7.129 1.00 97.75 289 PHE A C 1
ATOM 2412 O O . PHE A 1 289 ? 0.848 -8.532 7.523 1.00 97.75 289 PHE A O 1
ATOM 2419 N N . VAL A 1 290 ? 1.497 -6.995 6.028 1.00 97.56 290 VAL A N 1
ATOM 2420 C CA . VAL A 1 290 ? 2.273 -7.949 5.228 1.00 97.56 290 VAL A CA 1
ATOM 2421 C C . VAL A 1 290 ? 3.570 -8.337 5.934 1.00 97.56 290 VAL A C 1
ATOM 2423 O O . VAL A 1 290 ? 3.881 -9.523 5.985 1.00 97.56 290 VAL A O 1
ATOM 2426 N N . LEU A 1 291 ? 4.296 -7.363 6.484 1.00 94.44 291 LEU A N 1
ATOM 2427 C CA . LEU A 1 291 ? 5.662 -7.547 6.980 1.00 94.44 291 LEU A CA 1
ATOM 2428 C C . LEU A 1 291 ? 5.771 -7.832 8.483 1.00 94.44 291 LEU A C 1
ATOM 2430 O O . LEU A 1 291 ? 6.875 -7.946 8.985 1.00 94.44 291 LEU A O 1
ATOM 2434 N N . ASN A 1 292 ? 4.671 -7.985 9.218 1.00 91.50 292 ASN A N 1
ATOM 2435 C CA . ASN A 1 292 ? 4.727 -8.397 10.622 1.00 91.50 292 ASN A CA 1
ATOM 2436 C C . ASN A 1 292 ? 3.913 -9.659 10.876 1.00 91.50 292 ASN A C 1
ATOM 2438 O O . ASN A 1 292 ? 2.991 -10.002 10.125 1.00 91.50 292 ASN A O 1
ATOM 2442 N N . GLN A 1 293 ? 4.272 -10.338 11.963 1.00 91.75 293 GLN A N 1
ATOM 2443 C CA . GLN A 1 293 ? 3.507 -11.447 12.514 1.00 91.75 293 GLN A CA 1
ATOM 2444 C C . GLN A 1 293 ? 2.104 -10.987 12.927 1.00 91.75 293 GLN A C 1
ATOM 2446 O O . GLN A 1 293 ? 1.831 -9.792 13.098 1.00 91.75 293 GLN A O 1
ATOM 2451 N N . PHE A 1 294 ? 1.187 -11.942 13.086 1.00 89.69 294 PHE A N 1
ATOM 2452 C CA . PHE A 1 294 ? -0.138 -11.635 13.614 1.00 89.69 294 PHE A CA 1
ATOM 2453 C C . PHE A 1 294 ? -0.018 -10.917 14.978 1.00 89.69 294 PHE A C 1
ATOM 2455 O O . PHE A 1 294 ? 0.630 -11.453 15.878 1.00 89.69 294 PHE A O 1
ATOM 2462 N N . PRO A 1 295 ? -0.652 -9.744 15.184 1.00 88.06 295 PRO A N 1
ATOM 2463 C CA . PRO A 1 295 ? -0.470 -9.003 16.427 1.00 88.06 295 PRO A CA 1
ATOM 2464 C C . PRO A 1 295 ? -1.078 -9.728 17.636 1.00 88.06 295 PRO A C 1
ATOM 2466 O O . PRO A 1 295 ? -2.302 -9.907 17.718 1.00 88.06 295 PRO A O 1
ATOM 2469 N N . GLU A 1 296 ? -0.230 -10.111 18.593 1.00 78.94 296 GLU A N 1
ATOM 2470 C CA . GLU A 1 296 ? -0.636 -10.739 19.859 1.00 78.94 296 GLU A CA 1
ATOM 2471 C C . GLU A 1 296 ? -0.849 -9.725 20.997 1.00 78.94 296 GLU A C 1
ATOM 2473 O O . GLU A 1 296 ? -1.514 -10.046 21.991 1.00 78.94 296 GLU A O 1
ATOM 2478 N N . GLU A 1 297 ? -0.317 -8.503 20.871 1.00 73.31 297 GLU A N 1
ATOM 2479 C CA . GLU A 1 297 ? -0.442 -7.476 21.902 1.00 73.31 297 GLU A CA 1
ATOM 2480 C C . GLU A 1 297 ? -1.804 -6.744 21.844 1.00 73.31 297 GLU A C 1
ATOM 2482 O O . GLU A 1 297 ? -2.764 -7.114 21.150 1.00 73.31 297 GLU A O 1
ATOM 2487 N N . GLY A 1 298 ? -1.928 -5.732 22.705 1.00 74.19 298 GLY A N 1
ATOM 2488 C CA . GLY A 1 298 ? -3.112 -4.886 22.827 1.00 74.19 298 GLY A CA 1
ATOM 2489 C C . GLY A 1 298 ? -2.833 -3.414 22.543 1.00 74.19 298 GLY A C 1
ATOM 2490 O O . GLY A 1 298 ? -3.522 -2.567 23.126 1.00 74.19 298 GLY A O 1
ATOM 2491 N N . LYS A 1 299 ? -1.819 -3.096 21.728 1.00 88.56 299 LYS A N 1
ATOM 2492 C CA . LYS A 1 299 ? -1.572 -1.716 21.288 1.00 88.56 299 LYS A CA 1
ATOM 2493 C C . LYS A 1 299 ? -2.695 -1.294 20.344 1.00 88.56 299 LYS A C 1
ATOM 2495 O O . LYS A 1 299 ? -3.299 -2.115 19.659 1.00 88.56 299 LYS A O 1
ATOM 2500 N N . ALA A 1 300 ? -3.027 -0.005 20.336 1.00 92.38 300 ALA A N 1
ATOM 2501 C CA . ALA A 1 300 ? -4.192 0.445 19.588 1.00 92.38 300 ALA A CA 1
ATOM 2502 C C . ALA A 1 300 ? -3.978 0.261 18.075 1.00 92.38 300 ALA A C 1
ATOM 2504 O O . ALA A 1 300 ? -4.834 -0.346 17.433 1.00 92.38 300 ALA A O 1
ATOM 2505 N N . TYR A 1 301 ? -2.839 0.694 17.517 1.00 93.88 301 TYR A N 1
ATOM 2506 C CA . TYR A 1 301 ? -2.551 0.569 16.079 1.00 93.88 301 TYR A CA 1
ATOM 2507 C C . TYR A 1 301 ? -2.661 -0.866 15.536 1.00 93.88 301 TYR A C 1
ATOM 2509 O O . TYR A 1 301 ? -2.980 -1.046 14.364 1.00 93.88 301 TYR A O 1
ATOM 2517 N N . GLU A 1 302 ? -2.461 -1.898 16.361 1.00 94.44 302 GLU A N 1
ATOM 2518 C CA . GLU A 1 302 ? -2.557 -3.299 15.934 1.00 94.44 302 GLU A CA 1
ATOM 2519 C C . GLU A 1 302 ? -3.962 -3.668 15.452 1.00 94.44 302 GLU A C 1
ATOM 2521 O O . GLU A 1 302 ? -4.120 -4.570 14.634 1.00 94.44 302 GLU A O 1
ATOM 2526 N N . GLU A 1 303 ? -4.999 -2.954 15.894 1.00 96.50 303 GLU A N 1
ATOM 2527 C CA . GLU A 1 303 ? -6.353 -3.138 15.369 1.00 96.50 303 GLU A CA 1
ATOM 2528 C C . GLU A 1 303 ? -6.445 -2.743 13.882 1.00 96.50 303 GLU A C 1
ATOM 2530 O O . GLU A 1 303 ? -7.226 -3.339 13.137 1.00 96.50 303 GLU A O 1
ATOM 2535 N N . LYS A 1 304 ? -5.600 -1.815 13.407 1.00 97.12 304 LYS A N 1
ATOM 2536 C CA . LYS A 1 304 ? -5.478 -1.475 11.978 1.00 97.12 304 LYS A CA 1
ATOM 2537 C C . LYS A 1 304 ? -4.769 -2.563 11.180 1.00 97.12 304 LYS A C 1
ATOM 2539 O O . LYS A 1 304 ? -5.133 -2.795 10.037 1.00 97.12 304 LYS A O 1
ATOM 2544 N N . ILE A 1 305 ? -3.825 -3.278 11.787 1.00 96.94 305 ILE A N 1
ATOM 2545 C CA . ILE A 1 305 ? -3.220 -4.472 11.182 1.00 96.94 305 ILE A CA 1
ATOM 2546 C C . ILE A 1 305 ? -4.260 -5.603 11.122 1.00 96.94 305 ILE A C 1
ATOM 2548 O O . ILE A 1 305 ? -4.475 -6.219 10.077 1.00 96.94 305 ILE A O 1
ATOM 2552 N N . LYS A 1 306 ? -4.986 -5.829 12.226 1.00 96.81 306 LYS A N 1
ATOM 2553 C CA . LYS A 1 306 ? -6.062 -6.830 12.322 1.00 96.81 306 LYS A CA 1
ATOM 2554 C C . LYS A 1 306 ? -7.181 -6.584 11.306 1.00 96.81 306 LYS A C 1
ATOM 2556 O O . LYS A 1 306 ? -7.752 -7.543 10.797 1.00 96.81 306 LYS A O 1
ATOM 2561 N N . PHE A 1 307 ? -7.466 -5.328 10.957 1.00 97.88 307 PHE A N 1
ATOM 2562 C CA . PHE A 1 307 ? -8.459 -4.961 9.941 1.00 97.88 307 PHE A CA 1
ATOM 2563 C C . PHE A 1 307 ? -8.337 -5.772 8.643 1.00 97.88 307 PHE A C 1
ATOM 2565 O O . PHE A 1 307 ? -9.354 -6.237 8.126 1.00 97.88 307 PHE A O 1
ATOM 2572 N N . PHE A 1 308 ? -7.119 -5.991 8.141 1.00 98.44 308 PHE A N 1
ATOM 2573 C CA . PHE A 1 308 ? -6.892 -6.688 6.872 1.00 98.44 308 PHE A CA 1
ATOM 2574 C C . PHE A 1 308 ? -7.265 -8.176 6.921 1.00 98.44 308 PHE A C 1
ATOM 2576 O O . PHE A 1 308 ? -7.668 -8.738 5.903 1.00 98.44 308 PHE A O 1
ATOM 2583 N N . TYR A 1 309 ? -7.254 -8.799 8.104 1.00 97.81 309 TYR A N 1
ATOM 2584 C CA . TYR A 1 309 ? -7.667 -10.196 8.281 1.00 97.81 309 TYR A CA 1
ATOM 2585 C C . TYR A 1 309 ? -9.169 -10.431 8.060 1.00 97.81 309 TYR A C 1
ATOM 2587 O O . TYR A 1 309 ? -9.594 -11.571 7.878 1.00 97.81 309 TYR A O 1
ATOM 2595 N N . ASN A 1 310 ? -9.982 -9.371 8.009 1.00 97.12 310 ASN A N 1
ATOM 2596 C CA . ASN A 1 310 ? -11.396 -9.468 7.638 1.00 97.12 310 ASN A CA 1
ATOM 2597 C C . ASN A 1 310 ? -11.650 -9.511 6.122 1.00 97.12 310 ASN A C 1
ATOM 2599 O O . ASN A 1 310 ? -12.805 -9.641 5.713 1.00 97.12 310 ASN A O 1
ATOM 2603 N N . TYR A 1 311 ? -10.599 -9.437 5.302 1.00 98.12 311 TYR A N 1
ATOM 2604 C CA . TYR A 1 311 ? -10.673 -9.474 3.841 1.00 98.12 311 TYR A CA 1
ATOM 2605 C C . TYR A 1 311 ? -9.910 -10.702 3.328 1.00 98.12 311 TYR A C 1
ATOM 2607 O O . TYR A 1 311 ? -8.689 -10.645 3.159 1.00 98.12 311 TYR A O 1
ATOM 2615 N N . PRO A 1 312 ? -10.593 -11.842 3.100 1.00 98.50 312 PRO A N 1
ATOM 2616 C CA . PRO A 1 312 ? -9.942 -13.109 2.758 1.00 98.50 312 PRO A CA 1
ATOM 2617 C C . PRO A 1 312 ? -9.001 -13.024 1.545 1.00 98.50 312 PRO A C 1
ATOM 2619 O O . PRO A 1 312 ? -7.954 -13.668 1.508 1.00 98.50 312 PRO A O 1
ATOM 2622 N N . GLU A 1 313 ? -9.337 -12.198 0.558 1.00 98.50 313 GLU A N 1
ATOM 2623 C CA . GLU A 1 313 ? -8.501 -11.904 -0.604 1.00 98.50 313 GLU A CA 1
ATOM 2624 C C . GLU A 1 313 ? -7.195 -11.170 -0.266 1.00 98.50 313 GLU A C 1
ATOM 2626 O O . GLU A 1 313 ? -6.193 -11.422 -0.934 1.00 98.50 313 GLU A O 1
ATOM 2631 N N . LEU A 1 314 ? -7.174 -10.317 0.765 1.00 98.62 314 LEU A N 1
ATOM 2632 C CA . LEU A 1 314 ? -5.966 -9.613 1.215 1.00 98.62 314 LEU A CA 1
ATOM 2633 C C . LEU A 1 314 ? -5.075 -10.513 2.077 1.00 98.62 314 LEU A C 1
ATOM 2635 O O . LEU A 1 314 ? -3.853 -10.434 1.983 1.00 98.62 314 LEU A O 1
ATOM 2639 N N . VAL A 1 315 ? -5.662 -11.435 2.845 1.00 98.75 315 VAL A N 1
ATOM 2640 C CA . VAL A 1 315 ? -4.901 -12.471 3.569 1.00 98.75 315 VAL A CA 1
ATOM 2641 C C . VAL A 1 315 ? -4.236 -13.442 2.597 1.00 98.75 315 VAL A C 1
ATOM 2643 O O . VAL A 1 315 ? -3.064 -13.784 2.760 1.00 98.75 315 VAL A O 1
ATOM 2646 N N . LEU A 1 316 ? -4.946 -13.832 1.535 1.00 98.75 316 LEU A N 1
ATOM 2647 C CA . LEU A 1 316 ? -4.349 -14.593 0.441 1.00 98.75 316 LEU A CA 1
ATOM 2648 C C . LEU A 1 316 ? -3.243 -13.793 -0.267 1.00 98.75 316 LEU A C 1
ATOM 2650 O O . LEU A 1 316 ? -2.179 -14.349 -0.538 1.00 98.75 316 LEU A O 1
ATOM 2654 N N . LEU A 1 317 ? -3.468 -12.503 -0.544 1.00 98.81 317 LEU A N 1
ATOM 2655 C CA . LEU A 1 317 ? -2.455 -11.630 -1.142 1.00 98.81 317 LEU A CA 1
ATOM 2656 C C . LEU A 1 317 ? -1.188 -11.572 -0.283 1.00 98.81 317 LEU A C 1
ATOM 2658 O O . LEU A 1 317 ? -0.108 -11.779 -0.824 1.00 98.81 317 LEU A O 1
ATOM 2662 N N . ARG A 1 318 ? -1.303 -11.368 1.036 1.00 98.56 318 ARG A N 1
ATOM 2663 C CA . ARG A 1 318 ? -0.159 -11.385 1.966 1.00 98.56 318 ARG A CA 1
ATOM 2664 C C . ARG A 1 318 ? 0.677 -12.654 1.810 1.00 98.56 318 ARG A C 1
ATOM 2666 O O . ARG A 1 318 ? 1.880 -12.565 1.575 1.00 98.56 318 ARG A O 1
ATOM 2673 N N . ALA A 1 319 ? 0.041 -13.825 1.871 1.00 98.56 319 ALA A N 1
ATOM 2674 C CA . ALA A 1 319 ? 0.741 -15.099 1.714 1.00 98.56 319 ALA A CA 1
ATOM 2675 C C . ALA A 1 319 ? 1.419 -15.226 0.336 1.00 98.56 319 ALA A C 1
ATOM 2677 O O . ALA A 1 319 ? 2.532 -15.738 0.240 1.00 98.56 319 ALA A O 1
ATOM 2678 N N . GLN A 1 320 ? 0.782 -14.735 -0.733 1.00 98.69 320 GLN A N 1
ATOM 2679 C CA . GLN A 1 320 ? 1.363 -14.735 -2.079 1.00 98.69 320 GLN A CA 1
ATOM 2680 C C . GLN A 1 320 ? 2.549 -13.774 -2.220 1.00 98.69 320 GLN A C 1
ATOM 2682 O O . GLN A 1 320 ? 3.529 -14.144 -2.861 1.00 98.69 320 GLN A O 1
ATOM 2687 N N . LEU A 1 321 ? 2.475 -12.573 -1.637 1.00 98.56 321 LEU A N 1
ATOM 2688 C CA . LEU A 1 321 ? 3.567 -11.595 -1.645 1.00 98.56 321 LEU A CA 1
ATOM 2689 C C . LEU A 1 321 ? 4.807 -12.186 -0.974 1.00 98.56 321 LEU A C 1
ATOM 2691 O O . LEU A 1 321 ? 5.855 -12.271 -1.610 1.00 98.56 321 LEU A O 1
ATOM 2695 N N . LEU A 1 322 ? 4.662 -12.670 0.262 1.00 97.81 322 LEU A N 1
ATOM 2696 C CA . LEU A 1 322 ? 5.763 -13.243 1.041 1.00 97.81 322 LEU A CA 1
ATOM 2697 C C . LEU A 1 322 ? 6.356 -14.479 0.360 1.00 97.81 322 LEU A C 1
ATOM 2699 O O . LEU A 1 322 ? 7.568 -14.560 0.173 1.00 97.81 322 LEU A O 1
ATOM 2703 N N . LYS A 1 323 ? 5.502 -15.383 -0.135 1.00 97.75 323 LYS A N 1
ATOM 2704 C CA . LYS A 1 323 ? 5.936 -16.527 -0.945 1.00 97.75 323 LYS A CA 1
ATOM 2705 C C . LYS A 1 323 ? 6.756 -16.095 -2.159 1.00 97.75 323 LYS A C 1
ATOM 2707 O O . LYS A 1 323 ? 7.785 -16.693 -2.450 1.00 97.75 323 LYS A O 1
ATOM 2712 N N . ASN A 1 324 ? 6.296 -15.087 -2.899 1.00 98.00 324 ASN A N 1
ATOM 2713 C CA . ASN A 1 324 ? 6.983 -14.625 -4.100 1.00 98.00 324 ASN A CA 1
ATOM 2714 C C . ASN A 1 324 ? 8.312 -13.936 -3.777 1.00 98.00 324 ASN A C 1
ATOM 2716 O O . ASN A 1 324 ? 9.252 -14.091 -4.556 1.00 98.00 324 ASN A O 1
ATOM 2720 N N . ILE A 1 325 ? 8.396 -13.192 -2.670 1.00 96.06 325 ILE A N 1
ATOM 2721 C CA . ILE A 1 325 ? 9.645 -12.589 -2.184 1.00 96.06 325 ILE A CA 1
ATOM 2722 C C . ILE A 1 325 ? 10.675 -13.686 -1.917 1.00 96.06 325 ILE A C 1
ATOM 2724 O O . ILE A 1 325 ? 11.762 -13.644 -2.496 1.00 96.06 325 ILE A O 1
ATOM 2728 N N . VAL A 1 326 ? 10.291 -14.693 -1.126 1.00 95.50 326 VAL A N 1
ATOM 2729 C CA . VAL A 1 326 ? 11.141 -15.830 -0.748 1.00 95.50 326 VAL A CA 1
ATOM 2730 C C . VAL A 1 326 ? 11.551 -16.654 -1.973 1.00 95.50 326 VAL A C 1
ATOM 2732 O O . VAL A 1 326 ? 12.738 -16.792 -2.255 1.00 95.50 326 VAL A O 1
ATOM 2735 N N . ASP A 1 327 ? 10.592 -17.131 -2.771 1.00 95.75 327 ASP A N 1
ATOM 2736 C CA . ASP A 1 327 ? 10.856 -18.023 -3.912 1.00 95.75 327 ASP A CA 1
ATOM 2737 C C . ASP A 1 327 ? 11.720 -17.384 -5.012 1.00 95.75 327 ASP A C 1
ATOM 2739 O O . ASP A 1 327 ? 12.331 -18.092 -5.819 1.00 95.75 327 ASP A O 1
ATOM 2743 N N . ASN A 1 328 ? 11.718 -16.050 -5.106 1.00 95.62 328 ASN A N 1
ATOM 2744 C CA . ASN A 1 328 ? 12.501 -15.310 -6.093 1.00 95.62 328 ASN A CA 1
ATOM 2745 C C . ASN A 1 328 ? 13.767 -14.671 -5.507 1.00 95.62 328 ASN A C 1
ATOM 2747 O O . ASN A 1 328 ? 14.437 -13.948 -6.253 1.00 95.62 328 ASN A O 1
ATOM 2751 N N . ASP A 1 329 ? 14.083 -14.920 -4.229 1.00 92.50 329 ASP A N 1
ATOM 2752 C CA . ASP A 1 329 ? 15.226 -14.335 -3.521 1.00 92.50 329 ASP A CA 1
ATOM 2753 C C . ASP A 1 329 ? 15.277 -12.797 -3.665 1.00 92.50 329 ASP A C 1
ATOM 2755 O O . ASP A 1 329 ? 16.330 -12.220 -3.947 1.00 92.50 329 ASP A O 1
ATOM 2759 N N . LEU A 1 330 ? 14.126 -12.114 -3.571 1.00 90.88 330 LEU A N 1
ATOM 2760 C CA . LEU A 1 330 ? 14.047 -10.680 -3.903 1.00 90.88 330 LEU A CA 1
ATOM 2761 C C . LEU A 1 330 ? 14.788 -9.780 -2.909 1.00 90.88 330 LEU A C 1
ATOM 2763 O O . LEU A 1 330 ? 15.159 -8.670 -3.283 1.00 90.88 330 LEU A O 1
ATOM 2767 N N . HIS A 1 331 ? 15.034 -10.265 -1.695 1.00 79.06 331 HIS A N 1
ATOM 2768 C CA . HIS A 1 331 ? 15.807 -9.594 -0.648 1.00 79.06 331 HIS A CA 1
ATOM 2769 C C . HIS A 1 331 ? 17.329 -9.677 -0.838 1.00 79.06 331 HIS A C 1
ATOM 2771 O O . HIS A 1 331 ? 18.059 -8.885 -0.249 1.00 79.06 331 HIS A O 1
ATOM 2777 N N . LYS A 1 332 ? 17.832 -10.604 -1.671 1.00 78.19 332 LYS A N 1
ATOM 2778 C CA . LYS A 1 332 ? 19.274 -10.923 -1.785 1.00 78.19 332 LYS A CA 1
ATOM 2779 C C . LYS A 1 332 ? 20.057 -10.076 -2.778 1.00 78.19 332 LYS A C 1
ATOM 2781 O O . LYS A 1 332 ? 19.532 -9.765 -3.873 1.00 78.19 332 LYS A O 1
#

Organism: NCBI:txid1384509

Radius of gyration: 24.01 Å; chains: 1; bounding box: 44×88×51 Å